Protein AF-A0A090QEB0-F1 (afdb_monomer)

Mean predicted aligned error: 4.64 Å

Nearest PDB structures (foldseek):
  3tp9-assembly1_B  TM=8.132E-01  e=2.252E-09  Alicyclobacillus acidocaldarius subsp. acidocaldarius DSM 446
  4pca-assembly3_D-4  TM=3.533E-01  e=8.197E-02  Anaplasma phagocytophilum str. HGE1
  1zyz-assembly1_A  TM=4.013E-01  e=2.136E+00  Saccharomyces cerevisiae

pLDDT: mean 93.37, std 5.54, range [71.44, 98.69]

Solvent-accessible surface area (backbone atoms only — not comparable to full-atom values): 12504 Å² total; per-residue (Å²): 118,41,74,66,97,70,41,50,90,44,70,90,50,68,88,44,52,80,62,80,58,53,38,71,69,53,42,55,73,69,40,74,88,58,52,95,71,55,72,66,58,48,53,53,59,72,63,52,82,56,64,78,80,48,58,30,57,65,56,43,54,52,36,69,73,74,55,72,77,65,63,67,76,55,52,70,76,49,45,75,36,81,53,40,88,87,82,74,52,33,42,30,29,40,47,69,70,58,40,32,70,42,31,60,78,79,48,43,78,50,43,49,84,44,93,83,40,64,30,61,60,51,47,26,51,73,46,45,92,84,51,61,30,34,40,33,43,82,49,78,87,51,47,66,64,51,48,55,49,43,44,76,65,68,40,42,90,31,46,67,33,39,26,24,71,49,97,65,87,53,41,65,55,82,80,82,60,65,67,56,44,73,78,44,52,88,83,54,88,86,79,85,84,69,57,71,68,58,46,72,76,54,71,92,121

Secondary structure (DSSP, 8-state):
-B--S--TT-TTSTT--S-S-B-HHHHHHH-GGGSS--HHHHHHHHHTTPPP--THHHHHHHHHHH-PPPHHHHHHT--EEEEE---SEEEE-S-HHHHHHSB-TT-EE---SSTTS-HHHHHHHHS-TT--EEEE-S-GGGHHHHHHHHHTTT-GGGEEEEEEEPSSS-B-PPPP-HHHHHH-GGGS-----S-HHHHHH----

Organism: Nonlabens ulvanivorans (NCBI:txid906888)

InterPro domains:
  IPR001763 Rhodanese-like domain [PF00581] (87-139)
  IPR001763 Rhodanese-like domain [PS50206] (84-110)
  IPR036866 Ribonuclease Z/Hydroxyacylglutathione hydrolase-like [G3DSA:3.60.15.10] (1-72)
  IPR036873 Rhodanese-like domain superfamily [G3DSA:3.40.250.10] (73-169)
  IPR036873 Rhodanese-like domain superfamily [SSF52821] (83-138)

Sequence (205 aa):
MVYPAHGAGSLCGKNLSDAASSTLGDERRDNWAFKTQSKEDFMSTILDGQPFIPSYFGYDVDINKSGADSLEPSISEIPFEENGSATGLIVDMRDEAAFKKGHLKGSFNIQAVSENAKFETWLGSIVTPEDIFTLVIDTEENKDDMLHRVAKIGYEKLLTKVITLSQENLEQTPSLDLADFKENPDNYIIVDIRNTSEVEEEKFF

Radius of gyration: 21.11 Å; Cα contacts (8 Å, |Δi|>4): 253; chains: 1; bounding box: 49×55×56 Å

Structure (mmCIF, N/CA/C/O backbone):
data_AF-A0A090QEB0-F1
#
_entry.id   AF-A0A090QEB0-F1
#
loop_
_atom_site.group_PDB
_atom_site.id
_atom_site.type_symbol
_atom_site.label_atom_id
_atom_site.label_alt_id
_atom_site.label_comp_id
_atom_site.label_asym_id
_atom_site.label_entity_id
_atom_site.label_seq_id
_atom_site.pdbx_PDB_ins_code
_atom_site.Cartn_x
_atom_site.Cartn_y
_atom_site.Cartn_z
_atom_site.occupancy
_atom_site.B_iso_or_equiv
_atom_site.auth_seq_id
_atom_site.auth_comp_id
_atom_site.auth_asym_id
_atom_site.auth_atom_id
_atom_site.pdbx_PDB_model_num
ATOM 1 N N . MET A 1 1 ? -28.761 5.091 11.963 1.00 95.38 1 MET A N 1
ATOM 2 C CA . MET A 1 1 ? -27.728 4.412 11.159 1.00 95.38 1 MET A CA 1
ATOM 3 C C . MET A 1 1 ? -26.367 4.897 11.607 1.00 95.38 1 MET A C 1
ATOM 5 O O . MET A 1 1 ? -26.272 6.038 12.047 1.00 95.38 1 MET A O 1
ATOM 9 N N . VAL A 1 2 ? -25.364 4.034 11.525 1.00 96.06 2 VAL A N 1
ATOM 10 C CA . VAL A 1 2 ? -23.949 4.338 11.742 1.00 96.06 2 VAL A CA 1
ATOM 11 C C . VAL A 1 2 ? -23.223 4.004 10.442 1.00 96.06 2 VAL A C 1
ATOM 13 O O . VAL A 1 2 ? -23.348 2.881 9.956 1.00 96.06 2 VAL A O 1
ATOM 16 N N . TYR A 1 3 ? -22.506 4.978 9.886 1.00 95.44 3 TYR A N 1
ATOM 17 C CA . TYR A 1 3 ? -21.687 4.826 8.682 1.00 95.44 3 TYR A CA 1
ATOM 18 C C . TYR A 1 3 ? -20.233 5.126 9.057 1.00 95.44 3 TYR A C 1
ATOM 20 O O . TYR A 1 3 ? -19.906 6.296 9.271 1.00 95.44 3 TYR A O 1
ATOM 28 N N . PRO A 1 4 ? -19.386 4.101 9.242 1.00 93.81 4 PRO A N 1
ATOM 29 C CA . PRO A 1 4 ? -17.990 4.317 9.590 1.00 93.81 4 PRO A CA 1
ATOM 30 C C . PRO A 1 4 ? -17.192 4.804 8.371 1.00 93.81 4 PRO A C 1
ATOM 32 O O . PRO A 1 4 ? -17.529 4.494 7.231 1.00 93.81 4 PRO A O 1
ATOM 35 N N . ALA A 1 5 ? -16.111 5.551 8.614 1.00 91.56 5 ALA A N 1
ATOM 36 C CA . ALA A 1 5 ? -15.188 5.975 7.555 1.00 91.56 5 ALA A CA 1
ATOM 37 C C . ALA A 1 5 ? -14.288 4.828 7.052 1.00 91.56 5 ALA A C 1
ATOM 39 O O . ALA A 1 5 ? -13.754 4.899 5.949 1.00 91.56 5 ALA A O 1
ATOM 40 N N . HIS A 1 6 ? -14.127 3.771 7.855 1.00 89.25 6 HIS A N 1
ATOM 41 C CA . HIS A 1 6 ? -13.298 2.607 7.552 1.00 89.25 6 HIS A CA 1
ATOM 42 C C . HIS A 1 6 ? -14.009 1.306 7.939 1.00 89.25 6 HIS A C 1
ATOM 44 O O . HIS A 1 6 ? -14.823 1.293 8.863 1.00 89.25 6 HIS A O 1
ATOM 50 N N . GLY A 1 7 ? -13.659 0.217 7.256 1.00 86.19 7 GLY A N 1
ATOM 51 C CA . GLY A 1 7 ? -14.111 -1.146 7.550 1.00 86.19 7 GLY A CA 1
ATOM 52 C C . GLY A 1 7 ? -12.938 -2.119 7.678 1.00 86.19 7 GLY A C 1
ATOM 53 O O . GLY A 1 7 ? -11.796 -1.703 7.903 1.00 86.19 7 GLY A O 1
ATOM 54 N N . ALA A 1 8 ? -13.228 -3.412 7.538 1.00 84.06 8 ALA A N 1
ATOM 55 C CA . ALA A 1 8 ? -12.256 -4.497 7.636 1.00 84.06 8 ALA A CA 1
ATOM 56 C C . ALA A 1 8 ? -10.960 -4.230 6.846 1.00 84.06 8 ALA A C 1
ATOM 58 O O . ALA A 1 8 ? -10.975 -3.817 5.686 1.00 84.06 8 ALA A O 1
ATOM 59 N N . GLY A 1 9 ? -9.819 -4.492 7.490 1.00 77.88 9 GLY A N 1
ATOM 60 C CA . GLY A 1 9 ? -8.491 -4.377 6.884 1.00 77.88 9 GLY A CA 1
ATOM 61 C C . GLY A 1 9 ? -7.834 -2.994 6.954 1.00 77.88 9 GLY A C 1
ATOM 62 O O . GLY A 1 9 ? -6.684 -2.889 6.521 1.00 77.88 9 GLY A O 1
ATOM 63 N N . SER A 1 10 ? -8.513 -1.977 7.499 1.00 80.94 10 SER A N 1
ATOM 64 C CA . SER A 1 10 ? -7.907 -0.679 7.829 1.00 80.94 10 SER A CA 1
ATOM 65 C C . SER A 1 10 ? -7.000 -0.774 9.059 1.00 80.94 10 SER A C 1
ATOM 67 O O . SER A 1 10 ? -7.316 -1.470 10.021 1.00 80.94 10 SER A O 1
ATOM 69 N N . LEU A 1 11 ? -5.892 -0.028 9.043 1.00 83.75 11 LEU A N 1
ATOM 70 C CA . LEU A 1 11 ? -4.963 0.081 10.172 1.00 83.75 11 LEU A CA 1
ATOM 71 C C . LEU A 1 11 ? -5.449 1.064 11.254 1.00 83.75 11 LEU A C 1
ATOM 73 O O . LEU A 1 11 ? -4.830 1.179 12.304 1.00 83.75 11 LEU A O 1
ATOM 77 N N . CYS A 1 12 ? -6.568 1.764 11.034 1.00 81.19 12 CYS A N 1
ATOM 78 C CA . CYS A 1 12 ? -7.113 2.731 11.993 1.00 81.19 12 CYS A CA 1
ATOM 79 C C . CYS A 1 12 ? -7.813 2.081 13.202 1.00 81.19 12 CYS A C 1
ATOM 81 O O . CYS A 1 12 ? -8.258 2.795 14.102 1.00 81.19 12 CYS A O 1
ATOM 83 N N . GLY A 1 13 ? -7.965 0.754 13.227 1.00 73.88 13 GLY A N 1
ATOM 84 C CA . GLY A 1 13 ? -8.559 0.059 14.362 1.00 73.88 13 GLY A CA 1
ATOM 85 C C . GLY A 1 13 ? -8.481 -1.461 14.265 1.00 73.88 13 GLY A C 1
ATOM 86 O O . GLY A 1 13 ? -8.497 -2.043 13.183 1.00 73.88 13 GLY A O 1
ATOM 87 N N . LYS A 1 14 ? -8.436 -2.105 15.430 1.00 73.75 14 LYS A N 1
ATOM 88 C CA . LYS A 1 14 ? -8.491 -3.562 15.583 1.00 73.75 14 LYS A CA 1
ATOM 89 C C . LYS A 1 14 ? -9.896 -4.099 15.281 1.00 73.75 14 LYS A C 1
ATOM 91 O O . LYS A 1 14 ? -10.887 -3.520 15.724 1.00 73.75 14 LYS A O 1
ATOM 96 N N . ASN A 1 15 ? -9.969 -5.240 14.589 1.00 71.44 15 ASN A N 1
ATOM 97 C CA . ASN A 1 15 ? -11.191 -6.033 14.370 1.00 71.44 15 ASN A CA 1
ATOM 98 C C . ASN A 1 15 ? -12.384 -5.243 13.800 1.00 71.44 15 ASN A C 1
ATOM 100 O O . ASN A 1 15 ? -13.522 -5.401 14.245 1.00 71.44 15 ASN A O 1
ATOM 104 N N . LEU A 1 16 ? -12.129 -4.377 12.816 1.00 79.88 16 LEU A N 1
ATOM 105 C CA . LEU A 1 16 ? -13.194 -3.667 12.110 1.00 79.88 16 LEU A CA 1
ATOM 106 C C . LEU A 1 16 ? -14.064 -4.648 11.314 1.00 79.88 16 LEU A C 1
ATOM 108 O O . LEU A 1 16 ? -13.550 -5.528 10.624 1.00 79.88 16 LEU A O 1
ATOM 112 N N . SER A 1 17 ? -15.380 -4.460 11.405 1.00 83.31 17 SER A N 1
ATOM 113 C CA . SER A 1 17 ? -16.368 -5.255 10.672 1.00 83.31 17 SER A CA 1
ATOM 114 C C . SER A 1 17 ? -16.234 -5.068 9.156 1.00 83.31 17 SER A C 1
ATOM 116 O O . SER A 1 17 ? -15.851 -3.998 8.675 1.00 83.31 17 SER A O 1
ATOM 118 N N . ASP A 1 18 ? -16.581 -6.106 8.399 1.00 87.31 18 ASP A N 1
ATOM 119 C CA . ASP A 1 18 ? -16.741 -6.068 6.943 1.00 87.31 18 ASP A CA 1
ATOM 120 C C . ASP A 1 18 ? -18.074 -5.421 6.516 1.00 87.31 18 ASP A C 1
ATOM 122 O O . ASP A 1 18 ? -18.239 -5.021 5.362 1.00 87.31 18 ASP A O 1
ATOM 126 N N . ALA A 1 19 ? -19.019 -5.261 7.448 1.00 89.50 19 ALA A N 1
ATOM 127 C CA . ALA A 1 19 ? -20.290 -4.601 7.196 1.00 89.50 19 ALA A CA 1
ATOM 128 C C . ALA A 1 19 ? -20.111 -3.097 6.917 1.00 89.50 19 ALA A C 1
ATOM 130 O O . ALA A 1 19 ? -19.570 -2.346 7.728 1.00 89.50 19 ALA A O 1
ATOM 131 N N . ALA A 1 20 ? -20.672 -2.626 5.799 1.00 91.00 20 ALA A N 1
ATOM 132 C CA . ALA A 1 20 ? -20.581 -1.224 5.375 1.00 91.00 20 ALA A CA 1
ATOM 133 C C . ALA A 1 20 ? -21.363 -0.230 6.264 1.00 91.00 20 ALA A C 1
AT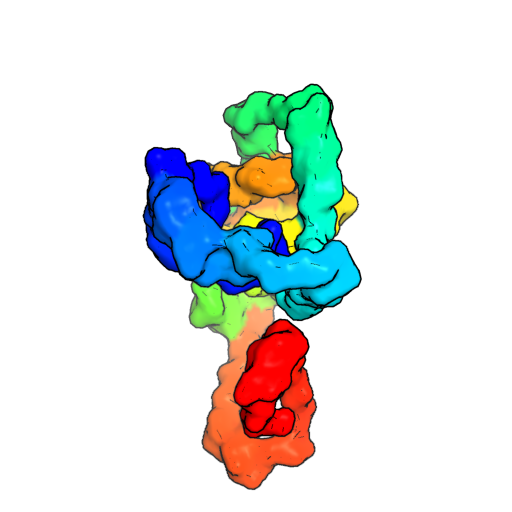OM 135 O O . ALA A 1 20 ? -21.190 0.984 6.152 1.00 91.00 20 ALA A O 1
ATOM 136 N N . SER A 1 21 ? -22.273 -0.711 7.116 1.00 95.38 21 SER A N 1
ATOM 137 C CA . SER A 1 21 ? -23.045 0.130 8.038 1.00 95.38 21 SER A CA 1
ATOM 138 C C . SER A 1 21 ? -23.622 -0.681 9.197 1.00 95.38 21 SER A C 1
ATOM 140 O O . SER A 1 21 ? -23.711 -1.904 9.122 1.00 95.38 21 SER A O 1
ATOM 142 N N . SER A 1 22 ? -24.053 0.017 10.248 1.00 96.25 22 SER A N 1
ATOM 143 C CA . SER A 1 22 ? -24.695 -0.568 11.432 1.00 96.25 22 SER A CA 1
ATOM 144 C C . SER A 1 22 ? -25.811 0.344 11.974 1.00 96.25 22 SER A C 1
ATOM 146 O O . SER A 1 22 ? -26.172 1.370 11.377 1.00 96.25 22 SER A O 1
ATOM 148 N N . THR A 1 23 ? -26.378 0.006 13.131 1.00 97.38 23 THR A N 1
ATOM 149 C CA . THR A 1 23 ? -27.305 0.858 13.884 1.00 97.38 23 THR A CA 1
ATOM 150 C C . THR A 1 23 ? -26.797 1.103 15.302 1.00 97.38 23 THR A C 1
ATOM 152 O O . THR A 1 23 ? -26.102 0.280 15.882 1.00 97.38 23 THR A O 1
ATOM 155 N N . LEU A 1 24 ? -27.199 2.221 15.919 1.00 96.88 24 LEU A N 1
ATOM 156 C CA . LEU A 1 24 ? -26.859 2.481 17.326 1.00 96.88 24 LEU A CA 1
ATOM 157 C C . LEU A 1 24 ? -27.396 1.398 18.276 1.00 96.88 24 LEU A C 1
ATOM 159 O O . LEU A 1 24 ? -26.831 1.203 19.349 1.00 96.88 24 LEU A O 1
ATOM 163 N N . GLY A 1 25 ? -28.501 0.736 17.917 1.00 97.75 25 GLY A N 1
ATOM 164 C CA . GLY A 1 25 ? -29.064 -0.354 18.711 1.00 97.75 25 GLY A CA 1
ATOM 165 C C . GLY A 1 25 ? -28.179 -1.596 18.678 1.00 97.75 25 GLY A C 1
ATOM 166 O O . GLY A 1 25 ? -27.923 -2.179 19.728 1.00 97.75 25 GLY A O 1
ATOM 167 N N . ASP A 1 26 ? -27.681 -1.952 17.494 1.00 96.44 26 ASP A N 1
ATOM 168 C CA . ASP A 1 26 ? -26.795 -3.102 17.305 1.00 96.44 26 ASP A CA 1
ATOM 169 C C . ASP A 1 26 ? -25.421 -2.849 17.925 1.00 96.44 26 ASP A C 1
ATOM 171 O O . ASP A 1 26 ? -24.961 -3.664 18.718 1.00 96.44 26 ASP A O 1
ATOM 175 N N . GLU A 1 27 ? -24.829 -1.667 17.712 1.00 96.12 27 GLU A N 1
ATOM 176 C CA . GLU A 1 27 ? -23.557 -1.300 18.349 1.00 96.12 27 GLU A CA 1
ATOM 177 C C . GLU A 1 27 ? -23.646 -1.371 19.880 1.00 96.12 27 GLU A C 1
ATOM 179 O O . GLU A 1 27 ? -22.808 -1.985 20.531 1.00 96.12 27 GLU A O 1
ATOM 184 N N . ARG A 1 28 ? -24.704 -0.828 20.493 1.00 95.69 28 ARG A N 1
ATOM 185 C CA . ARG A 1 28 ? -24.880 -0.929 21.954 1.00 95.69 28 ARG A CA 1
ATOM 186 C C . ARG A 1 28 ? -25.057 -2.366 22.438 1.00 95.69 28 ARG A C 1
ATOM 188 O O . ARG A 1 28 ? -24.684 -2.678 23.569 1.00 95.69 28 ARG A O 1
ATOM 195 N N . ARG A 1 29 ? -25.685 -3.218 21.625 1.00 95.31 29 ARG A N 1
ATOM 196 C CA . ARG A 1 29 ? -25.970 -4.605 21.989 1.00 95.31 29 ARG A CA 1
ATOM 197 C C . ARG A 1 29 ? -24.755 -5.499 21.808 1.00 95.31 29 ARG A C 1
ATOM 199 O O . ARG A 1 29 ? -24.572 -6.359 22.660 1.00 95.31 29 ARG A O 1
ATOM 206 N N . ASP A 1 30 ? -23.930 -5.288 20.788 1.00 93.31 30 ASP A N 1
ATOM 207 C CA . ASP A 1 30 ? -22.940 -6.275 20.344 1.00 93.31 30 ASP A CA 1
ATOM 208 C C . ASP A 1 30 ? -21.486 -5.775 20.454 1.00 93.31 30 ASP A C 1
ATOM 210 O O . ASP A 1 30 ? -20.611 -6.554 20.829 1.00 93.31 30 ASP A O 1
ATOM 214 N N . ASN A 1 31 ? -21.211 -4.482 20.246 1.00 93.00 31 ASN A N 1
ATOM 215 C CA . ASN A 1 31 ? -19.846 -3.944 20.255 1.00 93.00 31 ASN A CA 1
ATOM 216 C C . ASN A 1 31 ? -19.256 -3.903 21.681 1.00 93.00 31 ASN A C 1
ATOM 218 O O . ASN A 1 31 ? -19.868 -3.400 22.631 1.00 93.00 31 ASN A O 1
ATOM 222 N N . TRP A 1 32 ? -18.043 -4.451 21.825 1.00 92.38 32 TRP A N 1
ATOM 223 C CA . TRP A 1 32 ? -17.333 -4.600 23.099 1.00 92.38 32 TRP A CA 1
ATOM 224 C C . TRP A 1 32 ? -17.142 -3.262 23.830 1.00 92.38 32 TRP A C 1
ATOM 226 O O . TRP A 1 32 ? -17.218 -3.215 25.058 1.00 92.38 32 TRP A O 1
ATOM 236 N N . ALA A 1 33 ? -16.972 -2.166 23.086 1.00 93.44 33 ALA A N 1
ATOM 237 C CA . ALA A 1 33 ? -16.724 -0.839 23.638 1.00 93.44 33 ALA A CA 1
ATOM 238 C C . 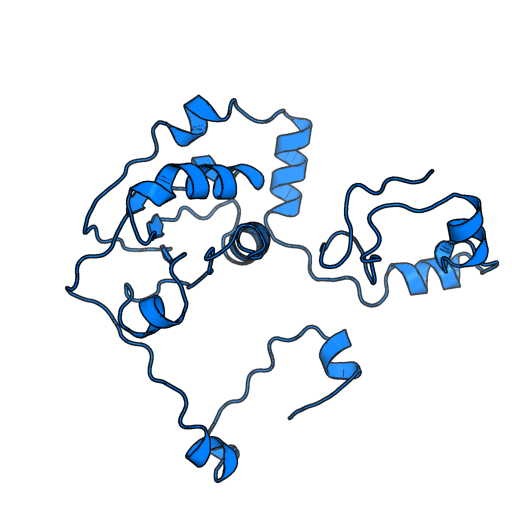ALA A 1 33 ? -17.931 -0.276 24.411 1.00 93.44 33 ALA A C 1
ATOM 240 O O . ALA A 1 33 ? -17.763 0.586 25.271 1.00 93.44 33 ALA A O 1
ATOM 241 N N . PHE A 1 34 ? -19.149 -0.766 24.142 1.00 94.44 34 PHE A N 1
ATOM 242 C CA . PHE A 1 34 ? -20.374 -0.330 24.827 1.00 94.44 34 PHE A CA 1
ATOM 243 C C . PHE A 1 34 ? -20.760 -1.206 26.027 1.00 94.44 34 PHE A C 1
ATOM 245 O O . PHE A 1 34 ? -21.753 -0.922 26.702 1.00 94.44 34 PHE A O 1
ATOM 252 N N . LYS A 1 35 ? -20.002 -2.269 26.318 1.00 94.44 35 LYS A N 1
ATOM 253 C CA . LYS A 1 35 ? -20.257 -3.142 27.471 1.00 94.44 35 LYS A CA 1
ATOM 254 C C . LYS A 1 35 ? -19.882 -2.441 28.773 1.00 94.44 35 LYS A C 1
ATOM 256 O O . LYS A 1 35 ? -18.935 -1.659 28.815 1.00 94.44 35 LYS A O 1
ATOM 261 N N . THR A 1 36 ? -20.607 -2.743 29.850 1.00 96.00 36 THR A N 1
ATOM 262 C CA . THR A 1 36 ? -20.250 -2.273 31.193 1.00 96.00 36 THR A CA 1
ATOM 263 C C . THR A 1 36 ? -18.900 -2.859 31.597 1.00 96.00 36 THR A C 1
ATOM 265 O O . THR A 1 36 ? -18.770 -4.072 31.726 1.00 96.00 36 THR A O 1
ATOM 268 N N . GLN A 1 37 ? -17.912 -1.991 31.793 1.00 96.88 37 GLN A N 1
ATOM 269 C CA . GLN A 1 37 ? -16.532 -2.336 32.131 1.00 96.88 37 GLN A CA 1
ATOM 270 C C . GLN A 1 37 ? -15.884 -1.173 32.894 1.00 96.88 37 GLN A C 1
ATOM 272 O O . GLN A 1 37 ? -16.411 -0.054 32.877 1.00 96.88 37 GLN A O 1
ATOM 277 N N . SER A 1 38 ? -14.773 -1.425 33.588 1.00 98.06 38 SER A N 1
ATOM 278 C CA . SER A 1 38 ? -14.004 -0.353 34.228 1.00 98.06 38 SER A CA 1
ATOM 279 C C . SER A 1 38 ? -13.255 0.483 33.182 1.00 98.06 38 SER A C 1
ATOM 281 O O . SER A 1 38 ? -13.088 0.074 32.030 1.00 98.06 38 SER A O 1
ATOM 283 N N . LYS A 1 39 ? -12.782 1.670 33.576 1.00 97.50 39 LYS A N 1
ATOM 284 C CA . LYS A 1 39 ? -11.924 2.485 32.705 1.00 97.50 39 LYS A CA 1
ATOM 285 C C . LYS A 1 39 ? -10.622 1.743 32.399 1.00 97.50 39 LYS A C 1
ATOM 287 O O . LYS A 1 39 ? -10.114 1.825 31.287 1.00 97.50 39 LYS A O 1
ATOM 292 N N . GLU A 1 40 ? -10.092 1.046 33.392 1.00 97.81 40 GLU A N 1
ATOM 293 C CA . GLU A 1 40 ? -8.847 0.297 33.320 1.00 97.81 40 GLU A CA 1
ATOM 294 C C . GLU A 1 40 ? -8.963 -0.861 32.319 1.00 97.81 40 GLU A C 1
ATOM 296 O O . GLU A 1 40 ? -8.118 -0.974 31.432 1.00 97.81 40 GLU A O 1
ATOM 301 N N . ASP A 1 41 ? -10.049 -1.640 32.379 1.00 96.25 41 ASP A N 1
ATOM 302 C CA . ASP A 1 41 ? -10.304 -2.738 31.433 1.00 96.25 41 ASP A CA 1
ATOM 303 C C . ASP A 1 41 ? -10.490 -2.216 30.004 1.00 96.25 41 ASP A C 1
ATOM 305 O O . ASP A 1 41 ? -9.944 -2.781 29.053 1.00 96.25 41 ASP A O 1
ATOM 309 N N . PHE A 1 42 ? -11.208 -1.098 29.847 1.00 95.56 42 PHE A N 1
ATOM 310 C CA . PHE A 1 42 ? -11.388 -0.453 28.548 1.00 95.56 42 PHE A CA 1
ATOM 311 C C . PHE A 1 42 ? -10.050 -0.007 27.951 1.00 95.56 42 PHE A C 1
ATOM 313 O O . PHE A 1 42 ? -9.770 -0.277 26.786 1.00 95.56 42 PHE A O 1
ATOM 320 N N . MET A 1 43 ? -9.208 0.657 28.751 1.00 95.75 43 MET A N 1
ATOM 321 C CA . MET A 1 43 ? -7.885 1.118 28.322 1.00 95.75 43 MET A CA 1
ATOM 322 C C . MET A 1 43 ? -6.966 -0.052 27.965 1.00 95.75 43 MET A C 1
ATOM 324 O O . MET A 1 43 ? -6.260 0.016 26.964 1.00 95.75 43 MET A O 1
ATOM 328 N N . SER A 1 44 ? -6.992 -1.129 28.753 1.00 93.81 44 SER A N 1
ATOM 329 C CA . SER A 1 44 ? -6.236 -2.342 28.439 1.00 93.81 44 SER A CA 1
ATOM 330 C C . SER A 1 44 ? -6.691 -2.935 27.107 1.00 93.81 44 SER A C 1
ATOM 332 O O . SER A 1 44 ? -5.863 -3.254 26.265 1.00 93.81 44 SER A O 1
ATOM 334 N N . THR A 1 45 ? -8.004 -3.035 26.893 1.00 91.25 45 THR A N 1
ATOM 335 C CA . THR A 1 45 ? -8.579 -3.644 25.686 1.00 91.25 45 THR A CA 1
ATOM 336 C C . THR A 1 45 ? -8.336 -2.795 24.438 1.00 91.25 45 THR A C 1
ATOM 338 O O . THR A 1 45 ? -8.002 -3.335 23.388 1.00 91.25 45 THR A O 1
ATOM 341 N N . ILE A 1 46 ? -8.475 -1.466 24.531 1.00 90.81 46 ILE A N 1
ATOM 342 C CA . ILE A 1 46 ? -8.302 -0.578 23.373 1.00 90.81 46 ILE A CA 1
ATOM 343 C C . ILE A 1 46 ? -6.839 -0.441 22.948 1.00 90.81 46 ILE A C 1
ATOM 345 O O . ILE A 1 46 ? -6.582 -0.160 21.786 1.00 90.81 46 ILE A O 1
ATOM 349 N N . LEU A 1 47 ? -5.877 -0.613 23.855 1.00 90.44 47 LEU A N 1
ATOM 350 C CA . LEU A 1 47 ? -4.450 -0.515 23.528 1.00 90.44 47 LEU A CA 1
ATOM 351 C C . LEU A 1 47 ? -3.842 -1.858 23.104 1.00 90.44 47 LEU A C 1
ATOM 353 O O . LEU A 1 47 ? -2.777 -1.878 22.491 1.00 90.44 47 LEU A O 1
ATOM 357 N N . ASP A 1 48 ? -4.509 -2.966 23.416 1.00 87.38 48 ASP A N 1
ATOM 358 C CA . ASP A 1 48 ? -4.032 -4.309 23.117 1.00 87.38 48 ASP A CA 1
ATOM 359 C C . ASP A 1 48 ? -4.139 -4.667 21.624 1.00 87.38 48 ASP A C 1
ATOM 361 O O . ASP A 1 48 ? -5.202 -4.545 21.008 1.00 87.38 48 ASP A O 1
ATOM 365 N N . GLY A 1 49 ? -3.053 -5.196 21.054 1.00 80.12 49 GLY A N 1
ATOM 366 C CA . GLY A 1 49 ? -3.020 -5.731 19.688 1.00 80.12 49 GLY A CA 1
ATOM 367 C C . GLY A 1 49 ? -3.374 -4.715 18.598 1.00 80.12 49 GLY A C 1
ATOM 368 O O . GLY A 1 49 ? -3.978 -5.089 17.593 1.00 80.12 49 GLY A O 1
ATOM 369 N N . GLN A 1 50 ? -3.066 -3.432 18.809 1.00 83.62 50 GLN A N 1
ATOM 370 C CA . GLN A 1 50 ? -3.197 -2.426 17.756 1.00 83.62 50 GLN A CA 1
ATOM 371 C C . GLN A 1 50 ? -2.173 -2.689 16.642 1.00 83.62 50 GLN A C 1
ATOM 373 O O . GLN A 1 50 ? -1.04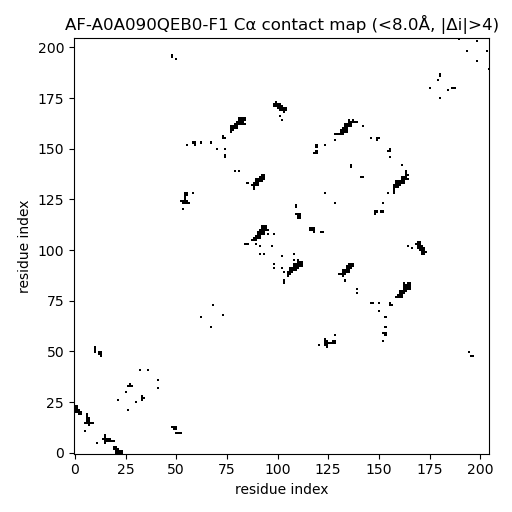6 -3.103 16.937 1.00 83.62 50 GLN A O 1
ATOM 378 N N . PRO A 1 51 ? -2.542 -2.465 15.371 1.00 81.81 51 PRO A N 1
ATOM 379 C CA . PRO A 1 51 ? -1.617 -2.640 14.263 1.00 81.81 51 PRO A CA 1
ATOM 380 C C . PRO A 1 51 ? -0.460 -1.637 14.346 1.00 81.81 51 PRO A C 1
ATOM 382 O O . PRO A 1 51 ? -0.529 -0.622 15.046 1.00 81.81 51 PRO A O 1
ATOM 385 N N . PHE A 1 52 ? 0.608 -1.911 13.596 1.00 86.19 52 PHE A N 1
ATOM 386 C CA . PHE A 1 52 ? 1.683 -0.940 13.424 1.00 86.19 52 PHE A CA 1
ATOM 387 C C . PHE A 1 52 ? 1.152 0.351 12.778 1.00 86.19 52 PHE A C 1
ATOM 389 O O . PHE A 1 52 ? 0.157 0.340 12.051 1.00 86.19 52 PHE A O 1
ATOM 396 N N . ILE A 1 53 ? 1.837 1.464 13.035 1.00 88.94 53 ILE A N 1
ATOM 397 C CA . ILE A 1 53 ? 1.495 2.773 12.473 1.00 88.94 53 ILE A CA 1
ATOM 398 C C . ILE A 1 53 ? 2.413 3.024 11.269 1.00 88.94 53 ILE A C 1
ATOM 400 O O . ILE A 1 53 ? 3.626 3.121 11.470 1.00 88.94 53 ILE A O 1
ATOM 404 N N . PRO A 1 54 ? 1.881 3.125 10.038 1.00 92.75 54 PRO A N 1
ATOM 405 C CA . PRO A 1 54 ? 2.678 3.472 8.867 1.00 92.75 54 PRO A CA 1
ATOM 406 C C . PRO A 1 54 ? 3.336 4.848 8.993 1.00 92.75 54 PRO A C 1
ATOM 408 O O . PRO A 1 54 ? 2.743 5.780 9.543 1.00 92.75 54 PRO A O 1
ATOM 411 N N . SER A 1 55 ? 4.525 5.002 8.411 1.00 93.12 55 SER A N 1
ATOM 412 C CA . SER A 1 55 ? 5.308 6.245 8.465 1.00 93.12 55 SER A CA 1
ATOM 413 C C . SER A 1 55 ? 4.555 7.454 7.897 1.00 93.12 55 SER A C 1
ATOM 415 O O . SER A 1 55 ? 4.681 8.561 8.418 1.00 93.12 55 SER A O 1
ATOM 417 N N . TYR A 1 56 ? 3.715 7.243 6.880 1.00 95.19 56 TYR A N 1
ATOM 418 C CA . TYR A 1 56 ? 2.952 8.316 6.238 1.00 95.19 56 TYR A CA 1
ATOM 419 C C . TYR A 1 56 ? 1.808 8.897 7.092 1.00 95.19 56 TYR A C 1
ATOM 421 O O . TYR A 1 56 ? 1.339 9.992 6.805 1.00 95.19 56 TYR A O 1
ATOM 429 N N . PHE A 1 57 ? 1.364 8.235 8.172 1.00 95.44 57 PHE A N 1
ATOM 430 C CA . PHE A 1 57 ? 0.208 8.713 8.953 1.00 95.44 57 PHE A CA 1
ATOM 431 C C . PHE A 1 57 ? 0.432 10.110 9.549 1.00 95.44 57 PHE A C 1
ATOM 433 O O . PHE A 1 57 ? -0.465 10.951 9.522 1.00 95.44 57 PHE A O 1
ATOM 440 N N . GLY A 1 58 ? 1.621 10.366 10.105 1.00 95.31 58 GLY A N 1
ATOM 441 C CA . GLY A 1 58 ? 1.955 11.685 10.654 1.00 95.31 58 GLY A CA 1
ATOM 442 C C . GLY A 1 58 ? 2.005 12.761 9.569 1.00 95.31 58 GLY A C 1
ATOM 443 O O . GLY A 1 58 ? 1.487 13.859 9.760 1.00 95.31 58 GLY A O 1
ATOM 444 N N . TYR A 1 59 ? 2.554 12.401 8.411 1.00 95.75 59 TYR A N 1
ATOM 445 C CA . TYR A 1 59 ? 2.639 13.260 7.236 1.00 95.75 59 TYR A CA 1
ATOM 446 C C . TYR A 1 59 ? 1.253 13.652 6.704 1.00 95.75 59 TYR A C 1
ATOM 448 O O . TYR A 1 59 ? 0.968 14.839 6.542 1.00 95.75 59 TYR A O 1
ATOM 456 N N . ASP A 1 60 ? 0.347 12.684 6.560 1.00 95.62 60 ASP A N 1
ATOM 457 C CA . ASP A 1 60 ? -1.042 12.926 6.165 1.00 95.62 60 ASP A CA 1
ATOM 458 C C . ASP A 1 60 ? -1.773 13.822 7.160 1.00 95.62 60 ASP A C 1
ATOM 460 O O . ASP A 1 60 ? -2.554 14.688 6.769 1.00 95.62 60 ASP A O 1
ATOM 464 N N . VAL A 1 61 ? -1.551 13.636 8.465 1.00 96.38 61 VAL A N 1
ATOM 465 C CA . VAL A 1 61 ? -2.148 14.507 9.487 1.00 96.38 61 VAL A CA 1
ATOM 466 C C . VAL A 1 61 ? -1.715 15.957 9.285 1.00 96.38 61 VAL A C 1
ATOM 468 O O . VAL A 1 61 ? -2.542 16.862 9.426 1.00 96.38 61 VAL A O 1
ATOM 471 N N . ASP A 1 62 ? -0.449 16.192 8.954 1.00 96.31 62 ASP A N 1
ATOM 472 C CA . ASP A 1 62 ? 0.066 17.537 8.726 1.00 96.31 62 ASP A CA 1
ATOM 473 C C . ASP A 1 62 ? -0.473 18.144 7.423 1.00 96.31 62 ASP A C 1
ATOM 475 O O . ASP A 1 62 ? -0.920 19.294 7.447 1.00 96.31 62 ASP A O 1
ATOM 479 N N . ILE A 1 63 ? -0.555 17.368 6.335 1.00 95.88 63 ILE A N 1
ATOM 480 C CA . ILE A 1 63 ? -1.207 17.787 5.080 1.00 95.88 63 ILE A CA 1
ATOM 481 C C . ILE A 1 63 ? -2.683 18.116 5.304 1.00 95.88 63 ILE A C 1
ATOM 483 O O . ILE A 1 63 ? -3.164 19.166 4.886 1.00 95.88 63 ILE A O 1
ATOM 487 N N . ASN A 1 64 ? -3.426 17.253 5.995 1.00 96.69 64 ASN A N 1
ATOM 488 C CA . ASN A 1 64 ? -4.855 17.456 6.232 1.00 96.69 64 ASN A CA 1
ATOM 489 C C . ASN A 1 64 ? -5.135 18.714 7.070 1.00 96.69 64 ASN A C 1
ATOM 491 O O . ASN A 1 64 ? -6.191 19.332 6.928 1.00 96.69 64 ASN A O 1
ATOM 495 N N . LYS A 1 65 ? -4.198 19.111 7.941 1.00 97.50 65 LYS A N 1
ATOM 496 C CA . LYS A 1 65 ? -4.296 20.351 8.726 1.00 97.50 65 LYS A CA 1
ATOM 497 C C . LYS A 1 65 ? -3.981 21.599 7.908 1.00 97.50 65 LYS A C 1
ATOM 499 O O . LYS A 1 65 ? -4.633 22.621 8.117 1.00 97.50 65 LYS A O 1
ATOM 504 N N . SER A 1 66 ? -2.958 21.552 7.058 1.00 96.81 66 SER A N 1
ATOM 505 C CA . SER A 1 66 ? -2.519 22.701 6.254 1.00 96.81 66 SER A CA 1
ATOM 506 C C . SER A 1 66 ? -3.343 22.886 4.977 1.00 96.81 66 SER A C 1
ATOM 508 O O . SER A 1 66 ? -3.457 24.009 4.485 1.00 96.81 66 SER A O 1
ATOM 510 N N . GLY A 1 67 ? -3.968 21.809 4.502 1.00 96.12 67 GLY A N 1
ATOM 511 C CA . GLY A 1 67 ? -4.631 21.708 3.211 1.00 96.12 67 GLY A CA 1
ATOM 512 C C . GLY A 1 67 ? -3.702 21.082 2.170 1.00 96.12 67 GLY A C 1
ATOM 513 O O . GLY A 1 67 ? -2.566 21.519 1.999 1.00 96.12 67 GLY A O 1
ATOM 514 N N . ALA A 1 68 ? -4.204 20.069 1.461 1.00 95.56 68 ALA A N 1
ATOM 515 C CA . ALA A 1 68 ? -3.500 19.470 0.333 1.00 95.56 68 ALA A CA 1
ATOM 516 C C . ALA A 1 68 ? -3.464 20.422 -0.873 1.00 95.56 68 ALA A C 1
ATOM 518 O O . ALA A 1 68 ? -4.396 21.204 -1.098 1.00 95.56 68 ALA A O 1
ATOM 519 N N . ASP A 1 69 ? -2.399 20.318 -1.667 1.00 94.44 69 ASP A N 1
ATOM 520 C CA . ASP A 1 69 ? -2.325 20.983 -2.964 1.00 94.44 69 ASP A CA 1
ATOM 521 C C . ASP A 1 69 ? -3.364 20.398 -3.935 1.00 94.44 69 ASP A C 1
ATOM 523 O O . ASP A 1 69 ? -3.917 19.315 -3.735 1.00 94.44 69 ASP A O 1
ATOM 527 N N . SER A 1 70 ? -3.657 21.130 -5.011 1.00 96.44 70 SER A N 1
ATOM 528 C CA . SER A 1 70 ? -4.558 20.624 -6.050 1.00 96.44 70 SER A CA 1
ATOM 529 C C . SER A 1 70 ? -3.932 19.427 -6.765 1.00 96.44 70 SER A C 1
ATOM 531 O O . SER A 1 70 ? -2.788 19.511 -7.200 1.00 96.44 70 SER A O 1
ATOM 533 N N . LEU A 1 71 ? -4.708 18.352 -6.932 1.00 96.25 71 LEU A N 1
ATOM 534 C CA . LEU A 1 71 ? -4.239 17.083 -7.493 1.00 96.25 71 LEU A CA 1
ATOM 535 C C . LEU A 1 71 ? -3.613 17.232 -8.884 1.00 96.25 71 LEU A C 1
ATOM 537 O O . LEU A 1 71 ? -2.464 16.853 -9.072 1.00 96.25 71 LEU A O 1
ATOM 541 N N . GLU A 1 72 ? -4.354 17.806 -9.837 1.00 96.69 72 GLU A N 1
ATOM 542 C CA . GLU A 1 72 ? -3.932 17.872 -11.244 1.00 96.69 72 GLU A CA 1
ATOM 543 C C . GLU A 1 72 ? -2.536 18.509 -11.417 1.00 96.69 72 GLU A C 1
ATOM 545 O O . GLU A 1 72 ? -1.656 17.843 -11.962 1.00 96.69 72 GLU A O 1
ATOM 550 N N . PRO A 1 73 ? -2.250 19.720 -10.884 1.00 96.00 73 PRO A N 1
ATOM 551 C CA . PRO A 1 73 ? -0.898 20.281 -10.930 1.00 96.00 73 PRO A CA 1
ATOM 552 C C . PRO A 1 73 ? 0.178 19.448 -10.224 1.00 96.00 73 PRO A C 1
ATOM 554 O O . PRO A 1 73 ? 1.343 19.524 -10.605 1.00 96.00 73 PRO A O 1
ATOM 557 N N . SER A 1 74 ? -0.178 18.699 -9.175 1.00 95.25 74 SER A N 1
ATOM 558 C CA . SER A 1 74 ? 0.784 17.893 -8.414 1.00 95.25 74 SER A CA 1
ATOM 559 C C . SER A 1 74 ? 1.264 16.669 -9.188 1.00 95.25 74 SER A C 1
ATOM 561 O O . SER A 1 74 ? 2.392 16.230 -8.975 1.00 95.25 74 SER A O 1
ATOM 563 N N . ILE A 1 75 ? 0.435 16.125 -10.085 1.00 96.69 75 ILE A N 1
ATOM 564 C CA . ILE A 1 75 ? 0.754 14.901 -10.829 1.00 96.69 75 ILE A CA 1
ATOM 565 C C . ILE A 1 75 ? 1.101 15.147 -12.303 1.00 96.69 75 ILE A C 1
ATOM 567 O O . ILE A 1 75 ? 1.820 14.339 -12.892 1.00 96.69 75 ILE A O 1
ATOM 571 N N . SER A 1 76 ? 0.657 16.261 -12.903 1.00 94.56 76 SER A N 1
ATOM 572 C CA . SER A 1 76 ? 0.832 16.531 -14.342 1.00 94.56 76 SER A CA 1
ATOM 573 C C . SER A 1 76 ? 2.293 16.643 -14.776 1.00 94.56 76 SER A C 1
ATOM 575 O O . SER A 1 76 ? 2.644 16.252 -15.888 1.00 94.56 76 SER A O 1
ATOM 577 N N . GLU A 1 77 ? 3.150 17.158 -13.894 1.00 91.69 77 GLU A N 1
ATOM 578 C CA . GLU A 1 77 ? 4.569 17.392 -14.177 1.00 91.69 77 GLU A CA 1
ATOM 579 C C . GLU A 1 77 ? 5.448 16.162 -13.916 1.00 91.69 77 GLU A C 1
ATOM 581 O O . GLU A 1 77 ? 6.653 16.210 -14.167 1.00 91.69 77 GLU A O 1
ATOM 586 N N . ILE A 1 78 ? 4.877 15.056 -13.421 1.00 97.69 78 ILE A N 1
ATOM 587 C CA . ILE A 1 78 ? 5.648 13.850 -13.117 1.00 97.69 78 ILE A CA 1
ATOM 588 C C . ILE A 1 78 ? 6.109 13.203 -14.437 1.00 97.69 78 ILE A C 1
ATOM 590 O O . ILE A 1 78 ? 5.273 12.750 -15.240 1.00 97.69 78 ILE A O 1
ATOM 594 N N . PRO A 1 79 ? 7.435 13.125 -14.683 1.00 97.69 79 PRO A N 1
ATOM 595 C CA . PRO A 1 79 ? 7.970 12.593 -15.927 1.00 97.69 79 PRO A CA 1
ATOM 596 C C . PRO A 1 79 ? 7.606 11.124 -16.122 1.00 97.69 79 PRO A C 1
ATOM 598 O O . PRO A 1 79 ? 7.585 10.343 -15.168 1.00 97.69 79 PRO A O 1
ATOM 601 N N . PHE A 1 80 ? 7.383 10.749 -17.379 1.00 98.25 80 PHE A N 1
ATOM 602 C CA . PHE A 1 80 ? 7.252 9.360 -17.801 1.00 98.25 80 PHE A CA 1
ATOM 603 C C . PHE A 1 80 ? 8.389 8.987 -18.755 1.00 98.25 80 PHE A C 1
ATOM 605 O O . PHE A 1 80 ? 8.724 9.764 -19.649 1.00 98.25 80 PHE A O 1
ATOM 612 N N . GLU A 1 81 ? 8.977 7.810 -18.558 1.00 98.06 81 GLU A N 1
ATOM 613 C CA . GLU A 1 81 ? 10.037 7.268 -19.409 1.00 98.06 81 GLU A CA 1
ATOM 614 C C . GLU A 1 81 ? 9.707 5.823 -19.797 1.00 98.06 81 GLU A C 1
ATOM 616 O O . GLU A 1 81 ? 9.725 4.910 -18.967 1.00 98.06 81 GLU A O 1
ATOM 621 N N . GLU A 1 82 ? 9.416 5.608 -21.077 1.00 97.44 82 GLU A N 1
ATOM 622 C CA . GLU A 1 82 ? 9.228 4.265 -21.613 1.00 97.44 82 GLU A CA 1
ATOM 623 C C . GLU A 1 82 ? 10.576 3.534 -21.705 1.00 97.44 82 GLU A C 1
ATOM 625 O O . GLU A 1 82 ? 11.568 4.109 -22.159 1.00 97.44 82 GLU A O 1
ATOM 630 N N . ASN A 1 83 ? 10.614 2.256 -21.317 1.00 96.38 83 ASN A N 1
ATOM 631 C CA . ASN A 1 83 ? 11.830 1.431 -21.314 1.00 96.38 83 ASN A CA 1
ATOM 632 C C . ASN A 1 83 ? 12.984 2.043 -20.496 1.00 96.38 83 ASN A C 1
ATOM 634 O O . ASN A 1 83 ? 14.162 1.840 -20.806 1.00 96.38 83 ASN A O 1
ATOM 638 N N . GLY A 1 84 ? 12.638 2.797 -19.456 1.00 95.00 84 GLY A N 1
ATOM 639 C CA . GLY A 1 84 ? 13.577 3.524 -18.627 1.00 95.00 84 GLY A CA 1
ATOM 640 C C . GLY A 1 84 ? 14.370 2.648 -17.662 1.00 95.00 84 GLY A C 1
ATOM 641 O O . GLY A 1 84 ? 14.149 1.446 -17.488 1.00 95.00 84 GLY A O 1
ATOM 6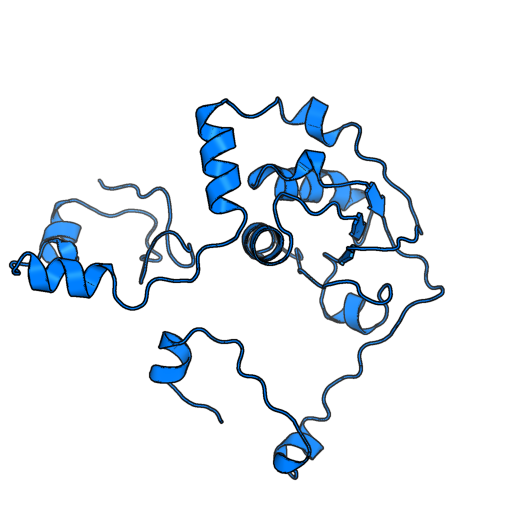42 N N . SER A 1 85 ? 15.311 3.302 -16.987 1.00 94.06 85 SER A N 1
ATOM 643 C CA . SER A 1 85 ? 16.069 2.736 -15.873 1.00 94.06 85 SER A CA 1
ATOM 644 C C . SER A 1 85 ? 16.184 3.751 -14.738 1.00 94.06 85 SER A C 1
ATOM 646 O O . SER A 1 85 ? 16.007 4.963 -14.923 1.00 94.06 85 SER A O 1
ATOM 648 N N . ALA A 1 86 ? 16.454 3.258 -13.536 1.00 95.00 86 ALA A N 1
ATOM 649 C CA . ALA A 1 86 ? 16.550 4.067 -12.334 1.00 95.00 86 ALA A CA 1
ATOM 650 C C . ALA A 1 86 ? 17.578 3.492 -11.359 1.00 95.00 86 ALA A C 1
ATOM 652 O O . ALA A 1 86 ? 17.938 2.317 -11.407 1.00 95.00 86 ALA A O 1
ATOM 653 N N . THR A 1 87 ? 18.035 4.352 -10.457 1.00 93.69 87 THR A N 1
ATOM 654 C CA . THR A 1 87 ? 18.915 4.016 -9.335 1.00 93.69 87 THR A CA 1
ATOM 655 C C . THR A 1 87 ? 18.368 4.673 -8.075 1.00 93.69 87 THR A C 1
ATOM 657 O O . THR A 1 87 ? 17.734 5.721 -8.172 1.00 93.69 87 THR A O 1
ATOM 660 N N . GLY A 1 88 ? 18.680 4.125 -6.903 1.00 96.00 88 GLY A N 1
ATOM 661 C CA . GLY A 1 88 ? 18.145 4.616 -5.631 1.00 96.00 88 GLY A CA 1
ATOM 662 C C . GLY A 1 88 ? 16.917 3.816 -5.211 1.00 96.00 88 GLY A C 1
ATOM 663 O O . GLY A 1 88 ? 16.861 2.613 -5.464 1.00 96.00 88 GLY A O 1
ATOM 664 N N . LEU A 1 89 ? 15.956 4.469 -4.558 1.00 98.25 89 LEU A N 1
ATOM 665 C CA . LEU A 1 89 ? 14.724 3.822 -4.122 1.00 98.25 89 LEU A CA 1
ATOM 666 C C . LEU A 1 89 ? 13.769 3.642 -5.307 1.00 98.25 89 LEU A C 1
ATOM 668 O O . LEU A 1 89 ? 13.332 4.610 -5.934 1.00 98.25 89 LEU A O 1
ATOM 672 N N . ILE A 1 90 ? 13.461 2.386 -5.618 1.00 98.38 90 ILE A N 1
ATOM 673 C CA . ILE A 1 90 ? 12.622 2.007 -6.753 1.00 98.38 90 ILE A CA 1
ATOM 674 C C . ILE A 1 90 ? 11.467 1.168 -6.222 1.00 98.38 90 ILE A C 1
ATOM 676 O O . ILE A 1 90 ? 11.691 0.134 -5.591 1.00 98.38 90 ILE A O 1
ATOM 680 N N . VAL A 1 91 ? 10.245 1.602 -6.505 1.00 98.56 91 VAL A N 1
ATOM 681 C CA . VAL A 1 91 ? 9.018 0.874 -6.181 1.00 98.56 91 VAL A CA 1
ATOM 682 C C . VAL A 1 91 ? 8.442 0.319 -7.473 1.00 98.56 91 VAL A C 1
ATOM 684 O O . VAL A 1 91 ? 8.112 1.075 -8.382 1.00 98.56 91 VAL A O 1
ATOM 687 N N . ASP A 1 92 ? 8.325 -0.999 -7.562 1.00 98.31 92 ASP A N 1
ATOM 688 C CA . ASP A 1 92 ? 7.779 -1.697 -8.718 1.00 98.31 92 ASP A CA 1
ATOM 689 C C . ASP A 1 92 ? 6.375 -2.217 -8.425 1.00 98.31 92 ASP A C 1
ATOM 691 O O . ASP A 1 92 ? 6.175 -3.037 -7.526 1.00 98.31 92 ASP A O 1
ATOM 695 N N . MET A 1 93 ? 5.399 -1.711 -9.178 1.00 97.56 93 MET A N 1
ATOM 696 C CA . MET A 1 93 ? 3.976 -1.965 -8.957 1.00 97.56 93 MET A CA 1
ATOM 697 C C . MET A 1 93 ? 3.424 -3.136 -9.761 1.00 97.56 93 MET A C 1
ATOM 699 O O . MET A 1 93 ? 2.254 -3.497 -9.585 1.00 97.56 93 MET A O 1
ATOM 703 N N . ARG A 1 94 ? 4.243 -3.710 -10.649 1.00 97.25 94 ARG A N 1
ATOM 704 C CA . ARG A 1 94 ? 3.854 -4.837 -11.496 1.00 97.25 94 ARG A CA 1
ATOM 705 C C . ARG A 1 94 ? 3.541 -6.061 -10.640 1.00 97.25 94 ARG A C 1
ATOM 707 O O . ARG A 1 94 ? 3.902 -6.132 -9.461 1.00 97.25 94 ARG A O 1
ATOM 714 N N . ASP A 1 95 ? 2.842 -7.024 -11.228 1.00 96.38 95 ASP A N 1
ATOM 715 C CA . ASP A 1 95 ? 2.532 -8.272 -10.543 1.00 96.38 95 ASP A CA 1
ATOM 716 C C . ASP A 1 95 ? 3.808 -9.033 -10.149 1.00 96.38 95 ASP A C 1
ATOM 718 O O . ASP A 1 95 ? 4.868 -8.905 -10.770 1.00 96.38 95 ASP A O 1
ATOM 722 N N . GLU A 1 96 ? 3.693 -9.856 -9.110 1.00 96.00 96 GLU A N 1
ATOM 723 C CA . GLU A 1 96 ? 4.810 -10.634 -8.576 1.00 96.00 96 GLU A CA 1
ATOM 724 C C . GLU A 1 96 ? 5.490 -11.508 -9.642 1.00 96.00 96 GLU A C 1
ATOM 726 O O . GLU A 1 96 ? 6.713 -11.652 -9.629 1.00 96.00 96 GLU A O 1
ATOM 731 N N . ALA A 1 97 ? 4.739 -12.103 -10.575 1.00 95.62 97 ALA A N 1
ATOM 732 C CA . ALA A 1 97 ? 5.323 -12.993 -11.572 1.00 95.62 97 ALA A CA 1
ATOM 733 C C . ALA A 1 97 ? 6.163 -12.212 -12.593 1.00 95.62 97 ALA A C 1
ATOM 735 O O . ALA A 1 97 ? 7.276 -12.640 -12.919 1.00 95.62 97 ALA A O 1
ATOM 736 N N . ALA A 1 98 ? 5.681 -11.053 -13.053 1.00 95.81 98 ALA A N 1
ATOM 737 C CA . ALA A 1 98 ? 6.453 -10.142 -13.893 1.00 95.81 98 ALA A CA 1
ATOM 738 C C . ALA A 1 98 ? 7.703 -9.623 -13.168 1.00 95.81 98 ALA A C 1
ATOM 740 O O . ALA A 1 98 ? 8.798 -9.668 -13.735 1.00 95.81 98 ALA A O 1
ATOM 741 N N . PHE A 1 99 ? 7.566 -9.212 -11.903 1.00 97.44 99 PHE A N 1
ATOM 742 C CA . PHE A 1 99 ? 8.685 -8.754 -11.080 1.00 97.44 99 PHE A CA 1
ATOM 743 C C . PHE A 1 99 ? 9.764 -9.835 -10.929 1.00 97.44 99 PHE A C 1
ATOM 745 O O . PHE A 1 99 ? 10.934 -9.606 -11.240 1.00 97.44 99 PHE A O 1
ATOM 752 N N . LYS A 1 100 ? 9.381 -11.055 -10.526 1.00 96.19 100 LYS A N 1
ATOM 753 C CA . LYS A 1 100 ? 10.324 -12.171 -10.343 1.00 96.19 100 LYS A CA 1
ATOM 754 C C . LYS A 1 100 ? 11.022 -12.571 -11.643 1.00 96.19 100 LYS A C 1
ATOM 756 O O . LYS A 1 100 ? 12.186 -12.966 -11.601 1.00 96.19 100 LYS A O 1
ATOM 761 N N . LYS A 1 101 ? 10.341 -12.453 -12.789 1.00 95.62 101 LYS A N 1
ATOM 762 C CA . LYS A 1 101 ? 10.916 -12.729 -14.116 1.00 95.62 101 LYS A CA 1
ATOM 763 C C . LYS A 1 101 ? 11.943 -11.678 -14.551 1.00 95.62 101 LYS A C 1
ATOM 765 O O . LYS A 1 101 ? 12.826 -12.006 -15.342 1.00 95.62 101 LYS A O 1
ATOM 770 N N . GLY A 1 102 ? 11.836 -10.444 -14.065 1.00 96.62 102 GLY A N 1
ATOM 771 C CA . GLY A 1 102 ? 12.791 -9.384 -14.365 1.00 96.62 102 GLY A CA 1
ATOM 772 C C . GLY A 1 102 ? 12.431 -8.059 -13.699 1.00 96.62 102 GLY A C 1
ATOM 773 O O . GLY A 1 102 ? 11.400 -7.465 -14.021 1.00 96.62 102 GLY A O 1
ATOM 774 N N . HIS A 1 103 ? 13.305 -7.563 -12.828 1.00 97.69 103 HIS A N 1
ATOM 775 C CA . HIS A 1 103 ? 13.160 -6.281 -12.131 1.00 97.69 103 HIS A CA 1
ATOM 776 C C . HIS A 1 103 ? 14.500 -5.544 -12.026 1.00 97.69 103 HIS A C 1
ATOM 778 O O . HIS A 1 103 ? 15.571 -6.129 -12.194 1.00 97.69 103 HIS A O 1
ATOM 784 N N . LEU A 1 104 ? 14.455 -4.240 -11.743 1.00 97.44 104 LEU A N 1
ATOM 785 C CA . LEU A 1 104 ? 15.670 -3.468 -11.484 1.00 97.44 104 LEU A CA 1
ATOM 786 C C . LEU A 1 104 ? 16.283 -3.883 -10.145 1.00 97.44 104 LEU A C 1
ATOM 788 O O . LEU A 1 104 ? 15.579 -4.053 -9.148 1.00 97.44 104 LEU A O 1
ATOM 792 N N . LYS A 1 105 ? 17.609 -4.005 -10.104 1.00 95.88 105 LYS A N 1
ATOM 793 C CA . LYS A 1 105 ? 18.333 -4.390 -8.892 1.00 95.88 105 LYS A CA 1
ATOM 794 C C . LYS A 1 105 ? 18.012 -3.461 -7.718 1.00 95.88 105 LYS A C 1
ATOM 796 O O . LYS A 1 105 ? 18.196 -2.252 -7.816 1.00 95.88 105 LYS A O 1
ATOM 801 N N . GLY A 1 106 ? 17.607 -4.049 -6.592 1.00 94.62 106 GLY A N 1
ATOM 802 C CA . GLY A 1 106 ? 17.293 -3.312 -5.363 1.00 94.62 106 GLY A CA 1
ATOM 803 C C . GLY A 1 106 ? 15.914 -2.648 -5.347 1.00 94.62 106 GLY A C 1
ATOM 804 O O . GLY A 1 106 ? 15.632 -1.900 -4.417 1.00 94.62 106 GLY A O 1
ATOM 805 N N . SER A 1 107 ? 15.064 -2.907 -6.347 1.00 97.19 107 SER A N 1
ATOM 806 C CA . SER A 1 107 ? 13.668 -2.463 -6.322 1.00 97.19 107 SER A CA 1
ATOM 807 C C . SER A 1 107 ? 12.822 -3.268 -5.331 1.00 97.19 107 SER A C 1
ATOM 809 O O . SER A 1 107 ? 13.088 -4.441 -5.063 1.00 97.19 107 SER A O 1
ATOM 811 N N . PHE A 1 108 ? 11.784 -2.627 -4.799 1.00 97.19 108 PHE A N 1
ATOM 812 C CA . PHE A 1 108 ? 10.774 -3.239 -3.941 1.00 97.19 108 PHE A CA 1
ATOM 813 C C . PHE A 1 108 ? 9.512 -3.509 -4.750 1.00 97.19 108 PHE A C 1
ATOM 815 O O . PHE A 1 108 ? 8.974 -2.588 -5.360 1.00 97.19 108 PHE A O 1
ATOM 822 N N . ASN A 1 109 ? 9.000 -4.738 -4.722 1.00 97.75 109 ASN A N 1
ATOM 823 C CA . ASN A 1 109 ? 7.717 -5.034 -5.348 1.00 97.75 109 ASN A CA 1
ATOM 824 C C . ASN A 1 109 ? 6.562 -4.694 -4.400 1.00 97.75 109 ASN A C 1
ATOM 826 O O . ASN A 1 109 ? 6.335 -5.400 -3.418 1.00 97.75 109 ASN A O 1
ATOM 830 N N . ILE A 1 110 ? 5.824 -3.628 -4.707 1.00 97.75 110 ILE A N 1
ATOM 831 C CA . ILE A 1 110 ? 4.592 -3.255 -4.007 1.00 97.75 110 ILE A CA 1
ATOM 832 C C . ILE A 1 110 ? 3.450 -3.326 -5.017 1.00 97.75 110 ILE A C 1
ATOM 834 O O . ILE A 1 110 ? 3.127 -2.355 -5.694 1.00 97.75 110 ILE A O 1
ATOM 838 N N . GLN A 1 111 ? 2.862 -4.514 -5.135 1.00 96.00 111 GLN A N 1
ATOM 839 C CA . GLN A 1 111 ? 1.900 -4.836 -6.185 1.00 96.00 111 GLN A CA 1
ATOM 840 C C . GLN A 1 111 ? 0.655 -3.945 -6.132 1.00 96.00 111 GLN A C 1
ATOM 842 O O . GLN A 1 111 ? 0.014 -3.802 -5.088 1.00 96.00 111 GLN A O 1
ATOM 847 N N . ALA A 1 112 ? 0.259 -3.430 -7.294 1.00 95.38 112 ALA A N 1
ATOM 848 C CA . ALA A 1 112 ? -0.935 -2.607 -7.457 1.00 95.38 112 ALA A CA 1
ATOM 849 C C . ALA A 1 112 ? -1.894 -3.165 -8.521 1.00 95.38 112 ALA A C 1
ATOM 851 O O . ALA A 1 112 ? -2.644 -2.424 -9.147 1.00 95.38 112 ALA A O 1
ATOM 852 N N . VAL A 1 113 ? -1.892 -4.491 -8.687 1.00 91.69 113 VAL A N 1
ATOM 853 C CA . VAL A 1 113 ? -2.601 -5.258 -9.733 1.00 91.69 113 VAL A CA 1
ATOM 854 C C . VAL A 1 113 ? -4.134 -5.152 -9.709 1.00 91.69 113 VAL A C 1
ATOM 856 O O . VAL A 1 113 ? -4.809 -5.699 -10.575 1.00 91.69 113 VAL A O 1
ATOM 859 N N . SER A 1 114 ? -4.706 -4.499 -8.695 1.00 91.62 114 SER A N 1
ATOM 860 C CA . SER A 1 114 ? -6.137 -4.195 -8.611 1.00 91.62 114 SER A CA 1
ATOM 861 C C . SER A 1 114 ? -6.385 -2.961 -7.741 1.00 91.62 114 SER A C 1
ATOM 863 O O . SER A 1 114 ? -5.535 -2.577 -6.929 1.00 91.62 114 SER A O 1
ATOM 865 N N . GLU A 1 115 ? -7.583 -2.386 -7.846 1.00 85.50 115 GLU A N 1
ATOM 866 C CA . GLU A 1 115 ? -8.032 -1.273 -6.995 1.00 85.50 115 GLU A CA 1
ATOM 867 C C . GLU A 1 115 ? -8.022 -1.623 -5.498 1.00 85.50 115 GLU A C 1
ATOM 869 O O . GLU A 1 115 ? -7.774 -0.759 -4.663 1.00 85.50 115 GLU A O 1
ATOM 874 N N . ASN A 1 116 ? -8.230 -2.901 -5.159 1.00 86.19 116 ASN A N 1
ATOM 875 C CA . ASN A 1 116 ? -8.251 -3.395 -3.779 1.00 86.19 116 ASN A CA 1
ATOM 876 C C . ASN A 1 116 ? -6.866 -3.799 -3.250 1.00 86.19 116 ASN A C 1
ATOM 878 O O . ASN A 1 116 ? -6.740 -4.181 -2.084 1.00 86.19 116 ASN A O 1
ATOM 882 N N . ALA A 1 117 ? -5.823 -3.761 -4.086 1.00 91.94 117 ALA A N 1
ATOM 883 C CA . ALA A 1 117 ? -4.462 -4.005 -3.621 1.00 91.94 117 ALA A CA 1
ATOM 884 C C . ALA A 1 117 ? -4.094 -2.961 -2.557 1.00 91.94 117 ALA A C 1
ATOM 886 O O . ALA A 1 117 ? -4.400 -1.786 -2.725 1.00 91.94 117 ALA A O 1
ATOM 887 N N . LYS A 1 118 ? -3.408 -3.352 -1.479 1.00 91.81 118 LYS A N 1
ATOM 888 C CA . LYS A 1 118 ? -3.039 -2.440 -0.377 1.00 91.81 118 LYS A CA 1
ATOM 889 C C . LYS A 1 118 ? -1.798 -1.591 -0.693 1.00 91.81 118 LYS A C 1
ATOM 891 O O . LYS A 1 118 ? -0.927 -1.431 0.160 1.00 91.81 118 LYS A O 1
ATOM 896 N N . PHE A 1 119 ? -1.688 -1.102 -1.926 1.00 95.94 119 PHE A N 1
ATOM 897 C CA . PHE A 1 119 ? -0.501 -0.400 -2.413 1.00 95.94 119 PHE A CA 1
ATOM 898 C C . PHE A 1 119 ? -0.186 0.830 -1.562 1.00 95.94 119 PHE A C 1
ATOM 900 O O . PHE A 1 119 ? 0.928 0.951 -1.076 1.00 95.94 119 PHE A O 1
ATOM 907 N N . GLU A 1 120 ? -1.174 1.693 -1.329 1.00 96.06 120 GLU A N 1
ATOM 908 C CA . GLU A 1 120 ? -1.026 2.946 -0.586 1.00 96.06 120 GLU A CA 1
ATOM 909 C C . GLU A 1 120 ? -0.481 2.691 0.827 1.00 96.06 120 GLU A C 1
ATOM 911 O O . GLU A 1 120 ? 0.464 3.337 1.276 1.00 96.06 120 GLU A O 1
ATOM 916 N N . THR A 1 121 ? -1.027 1.675 1.502 1.00 93.94 121 THR A N 1
ATOM 917 C CA . THR A 1 121 ? -0.576 1.257 2.830 1.00 93.94 121 THR A CA 1
ATOM 918 C C . THR A 1 121 ? 0.879 0.810 2.815 1.00 93.94 121 THR A C 1
ATOM 920 O O . THR A 1 121 ? 1.658 1.265 3.648 1.00 93.94 121 THR A O 1
ATOM 923 N N . TRP A 1 122 ? 1.262 -0.074 1.892 1.00 95.50 122 TRP A N 1
ATOM 924 C CA . TRP A 1 122 ? 2.623 -0.606 1.849 1.00 95.50 122 TRP A CA 1
ATOM 925 C C . TRP A 1 122 ? 3.640 0.418 1.352 1.00 95.50 122 TRP A C 1
ATOM 927 O O . TRP A 1 122 ? 4.734 0.481 1.907 1.00 95.50 122 TRP A O 1
ATOM 937 N N . LEU A 1 123 ? 3.265 1.266 0.389 1.00 97.81 123 LEU A N 1
ATOM 938 C CA . LEU A 1 123 ? 4.080 2.386 -0.068 1.00 97.81 123 LEU A CA 1
ATOM 939 C C . LEU A 1 123 ? 4.432 3.288 1.114 1.00 97.81 123 LEU A C 1
ATOM 941 O O . LEU A 1 123 ? 5.607 3.443 1.413 1.00 97.81 123 LEU A O 1
ATOM 945 N N . GLY A 1 124 ? 3.438 3.799 1.845 1.00 96.56 124 GLY A N 1
ATOM 946 C CA . GLY A 1 124 ? 3.682 4.687 2.984 1.00 96.56 124 GLY A CA 1
ATOM 947 C C . GLY A 1 124 ? 4.235 3.996 4.240 1.00 96.56 124 GLY A C 1
ATOM 948 O O . GLY A 1 124 ? 4.586 4.669 5.211 1.00 96.56 124 GLY A O 1
ATOM 949 N N . SER A 1 125 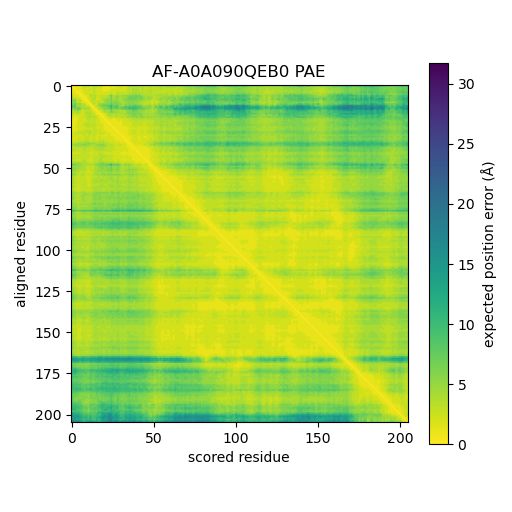? 4.293 2.659 4.257 1.00 94.38 125 SER A N 1
ATOM 950 C CA . SER A 1 125 ? 4.942 1.884 5.326 1.00 94.38 125 SER A CA 1
ATOM 951 C C . SER A 1 125 ? 6.426 1.642 5.050 1.00 94.38 125 SER A C 1
ATOM 953 O O . SER A 1 125 ? 7.210 1.587 5.993 1.00 94.38 125 SER A O 1
ATOM 955 N N . ILE A 1 126 ? 6.804 1.475 3.777 1.00 94.38 126 ILE A N 1
ATOM 956 C CA . ILE A 1 126 ? 8.178 1.175 3.343 1.00 94.38 126 ILE A CA 1
ATOM 957 C C . ILE A 1 126 ? 8.934 2.455 2.967 1.00 94.38 126 ILE A C 1
ATOM 959 O O . ILE A 1 126 ? 10.103 2.587 3.311 1.00 94.38 126 ILE A O 1
ATOM 963 N N . VAL A 1 127 ? 8.273 3.381 2.270 1.00 97.31 127 VAL A N 1
ATOM 964 C CA . VAL A 1 127 ? 8.828 4.657 1.800 1.00 97.31 127 VAL A CA 1
ATOM 965 C C . VAL A 1 127 ? 8.458 5.742 2.802 1.00 97.31 127 VAL A C 1
ATOM 967 O O . VAL A 1 127 ? 7.269 5.991 3.045 1.00 97.31 127 VAL A O 1
ATOM 970 N N . THR A 1 128 ? 9.455 6.375 3.420 1.00 96.19 128 THR A N 1
ATOM 971 C CA . THR A 1 128 ? 9.188 7.427 4.407 1.00 96.19 128 THR A CA 1
ATOM 972 C C . THR A 1 128 ? 8.902 8.766 3.718 1.00 96.19 128 THR A C 1
ATOM 974 O O . THR A 1 128 ? 9.280 8.958 2.562 1.00 96.19 128 THR A O 1
ATOM 977 N N . PRO A 1 129 ? 8.246 9.723 4.399 1.00 94.81 129 PRO A N 1
ATOM 978 C CA . PRO A 1 129 ? 7.955 11.044 3.832 1.00 94.81 129 PRO A CA 1
ATOM 979 C C . PRO A 1 129 ? 9.179 11.896 3.437 1.00 94.81 129 PRO A C 1
ATOM 981 O O . PRO A 1 129 ? 9.024 12.996 2.908 1.00 94.81 129 PRO A O 1
ATOM 984 N N . GLU A 1 130 ? 10.395 11.424 3.712 1.00 94.38 130 GLU A N 1
ATOM 985 C CA . GLU A 1 130 ? 11.667 12.048 3.336 1.00 94.38 130 GLU A CA 1
ATOM 986 C C . GLU A 1 130 ? 12.325 11.379 2.120 1.00 94.38 130 GLU A C 1
ATOM 988 O O . GLU A 1 130 ? 13.264 11.933 1.540 1.00 94.38 130 GLU A O 1
ATOM 993 N N . ASP A 1 131 ? 11.847 10.196 1.736 1.00 97.31 131 ASP A N 1
ATOM 994 C CA . ASP A 1 131 ? 12.412 9.405 0.657 1.00 97.31 131 ASP A CA 1
ATOM 995 C C . ASP A 1 131 ? 11.863 9.858 -0.697 1.00 97.31 131 ASP A C 1
ATOM 997 O O . ASP A 1 131 ? 10.656 9.881 -0.930 1.00 97.31 131 ASP A O 1
ATOM 1001 N N . ILE A 1 132 ? 12.761 10.147 -1.638 1.00 98.06 132 ILE A N 1
ATOM 1002 C CA . ILE A 1 132 ? 12.397 10.305 -3.048 1.00 98.06 132 ILE A CA 1
ATOM 1003 C C . ILE A 1 132 ? 12.506 8.959 -3.765 1.00 98.06 132 ILE A C 1
ATOM 1005 O O . ILE A 1 132 ? 13.468 8.216 -3.559 1.00 98.06 132 ILE A O 1
ATOM 1009 N N . PHE A 1 133 ? 11.547 8.642 -4.632 1.00 98.62 133 PHE A N 1
ATOM 1010 C CA . PHE A 1 133 ? 11.491 7.331 -5.284 1.00 98.62 133 PHE A CA 1
ATOM 1011 C C . PHE A 1 133 ? 11.122 7.412 -6.763 1.00 98.62 133 PHE A C 1
ATOM 1013 O O . PHE A 1 133 ? 10.571 8.403 -7.247 1.00 98.62 133 PHE A O 1
ATOM 1020 N N . THR A 1 134 ? 11.462 6.359 -7.503 1.00 98.69 134 THR A N 1
ATOM 1021 C CA . THR A 1 134 ? 10.974 6.106 -8.864 1.00 98.69 134 THR A CA 1
ATOM 1022 C C . THR A 1 134 ? 9.941 4.987 -8.834 1.00 98.69 134 THR A C 1
ATOM 1024 O O . THR A 1 134 ? 10.114 3.998 -8.121 1.00 98.69 134 THR A O 1
ATOM 1027 N N . LEU A 1 135 ? 8.892 5.136 -9.639 1.00 98.62 135 LEU A N 1
ATOM 1028 C CA . LEU A 1 135 ? 7.821 4.158 -9.769 1.00 98.62 135 LEU A CA 1
ATOM 1029 C C . LEU A 1 135 ? 7.959 3.370 -11.070 1.00 98.62 135 LEU A C 1
ATOM 1031 O O . LEU A 1 135 ? 8.129 3.965 -12.131 1.00 98.62 135 LEU A O 1
ATOM 1035 N N . VAL A 1 136 ? 7.852 2.047 -10.997 1.00 98.56 136 VAL A N 1
ATOM 1036 C CA . VAL A 1 136 ? 7.793 1.168 -12.168 1.00 98.56 136 VAL A CA 1
ATOM 1037 C C . VAL A 1 136 ? 6.362 0.682 -12.355 1.00 98.56 136 VAL A C 1
ATOM 1039 O O . VAL A 1 136 ? 5.768 0.121 -11.432 1.00 98.56 136 VAL A O 1
ATOM 1042 N N . ILE A 1 137 ? 5.830 0.876 -13.559 1.00 97.81 137 ILE A N 1
ATOM 1043 C CA . ILE A 1 137 ? 4.505 0.414 -13.981 1.00 97.81 137 ILE A CA 1
ATOM 1044 C C . ILE A 1 137 ? 4.626 -0.528 -15.182 1.00 97.81 137 ILE A C 1
ATOM 1046 O O . ILE A 1 137 ? 5.676 -0.606 -15.822 1.00 97.81 137 ILE A O 1
ATOM 1050 N N . ASP A 1 138 ? 3.555 -1.264 -15.478 1.00 94.94 138 ASP A N 1
ATOM 1051 C CA . ASP A 1 138 ? 3.558 -2.246 -16.570 1.00 94.94 138 ASP A CA 1
ATOM 1052 C C . ASP A 1 138 ? 3.431 -1.587 -17.953 1.00 94.94 138 ASP A C 1
ATOM 1054 O O . ASP A 1 138 ? 4.185 -1.887 -18.876 1.00 94.94 138 ASP A O 1
ATOM 1058 N N . THR A 1 139 ? 2.510 -0.630 -18.084 1.00 95.75 139 THR A N 1
ATOM 1059 C CA . THR A 1 139 ? 2.214 0.084 -19.332 1.00 95.75 139 THR A CA 1
ATOM 1060 C C . THR A 1 139 ? 1.972 1.565 -19.056 1.00 95.75 139 THR A C 1
ATOM 1062 O O . THR A 1 139 ? 1.554 1.928 -17.957 1.00 95.75 139 THR A O 1
ATOM 1065 N N . GLU A 1 140 ? 2.195 2.424 -20.055 1.00 96.56 140 GLU A N 1
ATOM 1066 C CA . GLU A 1 140 ? 1.897 3.864 -19.962 1.00 96.56 140 GLU A CA 1
ATOM 1067 C C . GLU A 1 140 ? 0.423 4.141 -19.625 1.00 96.56 140 GLU A C 1
ATOM 1069 O O . GLU A 1 140 ? 0.132 5.077 -18.888 1.00 96.56 140 GLU A O 1
ATOM 1074 N N . GLU A 1 141 ? -0.502 3.295 -20.091 1.00 96.50 141 GLU A N 1
ATOM 1075 C CA . GLU A 1 141 ? -1.944 3.425 -19.829 1.00 96.50 141 GLU A CA 1
ATOM 1076 C C . GLU A 1 141 ? -2.280 3.426 -18.330 1.00 96.50 141 GLU A C 1
ATOM 1078 O O . GLU A 1 141 ? -3.225 4.088 -17.912 1.00 96.50 141 GLU A O 1
ATOM 1083 N N . ASN A 1 142 ? -1.476 2.744 -17.509 1.00 94.88 142 ASN A N 1
ATOM 1084 C CA . ASN A 1 142 ? -1.676 2.698 -16.061 1.00 94.88 142 ASN A CA 1
ATOM 1085 C C . ASN A 1 142 ? -1.121 3.934 -15.334 1.00 94.88 142 ASN A C 1
ATOM 1087 O O . ASN A 1 142 ? -1.321 4.058 -14.126 1.00 94.88 142 ASN A O 1
ATOM 1091 N N . LYS A 1 143 ? -0.397 4.836 -16.016 1.00 96.19 143 LYS A N 1
ATOM 1092 C CA . LYS A 1 143 ? 0.296 5.968 -15.379 1.00 96.19 143 LYS A CA 1
ATOM 1093 C C . LYS A 1 143 ? -0.662 6.801 -14.531 1.00 96.19 143 LYS A C 1
ATOM 1095 O O . LYS A 1 143 ? -0.399 6.984 -13.344 1.00 96.19 143 LYS A O 1
ATOM 1100 N N . ASP A 1 144 ? -1.753 7.275 -15.123 1.00 96.06 144 ASP A N 1
ATOM 1101 C CA . ASP A 1 144 ? -2.668 8.207 -14.458 1.00 96.06 144 ASP A CA 1
ATOM 1102 C C . ASP A 1 144 ? -3.301 7.577 -13.216 1.00 96.06 144 ASP A C 1
ATOM 1104 O O . ASP A 1 144 ? -3.274 8.181 -12.140 1.00 96.06 144 ASP A O 1
ATOM 1108 N N . ASP A 1 145 ? -3.771 6.334 -13.321 1.00 95.56 145 ASP A N 1
ATOM 1109 C CA . ASP A 1 145 ? -4.328 5.600 -12.186 1.00 95.56 145 ASP A CA 1
ATOM 1110 C C . ASP A 1 145 ? -3.298 5.458 -11.059 1.00 95.56 145 ASP A C 1
ATOM 1112 O O . ASP A 1 145 ? -3.613 5.682 -9.889 1.00 95.56 145 ASP A O 1
ATOM 1116 N N . MET A 1 146 ? -2.043 5.126 -11.380 1.00 96.50 146 MET A N 1
ATOM 1117 C CA . MET A 1 146 ? -1.008 4.943 -10.358 1.00 96.50 146 MET A CA 1
ATOM 1118 C C . MET A 1 146 ? -0.602 6.264 -9.696 1.00 96.50 146 MET A C 1
ATOM 1120 O O . MET A 1 146 ? -0.385 6.286 -8.483 1.00 96.50 146 MET A O 1
ATOM 1124 N N . LEU A 1 147 ? -0.576 7.376 -10.437 1.00 97.75 147 LEU A N 1
ATOM 1125 C CA . LEU A 1 147 ? -0.346 8.704 -9.860 1.00 97.75 147 LEU A CA 1
ATOM 1126 C C . LEU A 1 147 ? -1.454 9.095 -8.876 1.00 97.75 147 LEU A C 1
ATOM 1128 O O . LEU A 1 147 ? -1.155 9.566 -7.779 1.00 97.75 147 LEU A O 1
ATOM 1132 N N . HIS A 1 148 ? -2.719 8.814 -9.205 1.00 97.19 148 HIS A N 1
ATOM 1133 C CA . HIS A 1 148 ? -3.837 9.029 -8.282 1.00 97.19 148 HIS A CA 1
ATOM 1134 C C . HIS A 1 148 ? -3.699 8.197 -7.007 1.00 97.19 148 HIS A C 1
ATOM 1136 O O . HIS A 1 148 ? -4.049 8.656 -5.921 1.00 97.19 148 HIS A O 1
ATOM 1142 N N . ARG A 1 149 ? -3.177 6.970 -7.107 1.00 97.06 149 ARG A N 1
ATOM 1143 C CA . ARG A 1 149 ? -2.933 6.127 -5.931 1.00 97.06 149 ARG A CA 1
ATOM 1144 C C . ARG A 1 149 ? -1.812 6.663 -5.049 1.00 97.06 149 ARG A C 1
ATOM 1146 O O . ARG A 1 149 ? -1.978 6.679 -3.835 1.00 97.06 149 ARG A O 1
ATOM 1153 N N . VAL A 1 150 ? -0.713 7.138 -5.633 1.00 97.62 150 VAL A N 1
ATOM 1154 C CA . VAL A 1 150 ? 0.368 7.808 -4.886 1.00 97.62 150 VAL A CA 1
ATOM 1155 C C . VAL A 1 150 ? -0.153 9.073 -4.189 1.00 97.62 150 VAL A C 1
ATOM 1157 O O . VAL A 1 150 ? 0.153 9.305 -3.020 1.00 97.62 150 VAL A O 1
ATOM 1160 N N . ALA A 1 151 ? -1.009 9.843 -4.863 1.00 97.00 151 ALA A N 1
ATOM 1161 C CA . ALA A 1 151 ? -1.605 11.063 -4.323 1.00 97.00 151 ALA A CA 1
ATOM 1162 C C . ALA A 1 151 ? -2.538 10.838 -3.121 1.00 97.00 151 ALA A C 1
ATOM 1164 O O . ALA A 1 151 ? -2.664 11.707 -2.261 1.00 97.00 151 ALA A O 1
ATOM 1165 N N . LYS A 1 152 ? -3.163 9.658 -2.992 1.00 95.88 152 LYS A N 1
ATOM 1166 C CA . LYS A 1 152 ? -4.032 9.337 -1.840 1.00 95.88 152 LYS A CA 1
ATOM 1167 C C . LYS A 1 152 ? -3.319 9.405 -0.487 1.00 95.88 152 LYS A C 1
ATOM 1169 O O . LYS A 1 152 ? -4.009 9.509 0.523 1.00 95.88 152 LYS A O 1
ATOM 1174 N N . ILE A 1 153 ? -1.988 9.312 -0.476 1.00 96.69 153 ILE A N 1
ATOM 1175 C CA . ILE A 1 153 ? -1.147 9.430 0.724 1.00 96.69 153 ILE A CA 1
ATOM 1176 C C . ILE A 1 153 ? -0.207 10.649 0.663 1.00 96.69 153 ILE A C 1
ATOM 1178 O O . ILE A 1 153 ? 0.788 10.707 1.376 1.00 96.69 153 ILE A O 1
ATOM 1182 N N . GLY A 1 154 ? -0.467 11.597 -0.248 1.00 96.31 154 GLY A N 1
ATOM 1183 C CA . GLY A 1 154 ? 0.281 12.854 -0.364 1.00 96.31 154 GLY A CA 1
ATOM 1184 C C . GLY A 1 154 ? 1.713 12.737 -0.908 1.00 96.31 154 GLY A C 1
ATOM 1185 O O . GLY A 1 154 ? 2.526 13.635 -0.701 1.00 96.31 154 GLY A O 1
ATOM 1186 N N . TYR A 1 155 ? 2.072 11.628 -1.561 1.00 97.81 155 TYR A N 1
ATOM 1187 C CA . TYR A 1 155 ? 3.459 11.343 -1.957 1.00 97.81 155 TYR A CA 1
ATOM 1188 C C . TYR A 1 155 ? 3.850 11.885 -3.344 1.00 97.81 155 TYR A C 1
ATOM 1190 O O . TYR A 1 155 ? 4.925 11.568 -3.854 1.00 97.81 155 TYR A O 1
ATOM 1198 N N . GLU A 1 156 ? 3.028 12.727 -3.972 1.00 96.81 156 GLU A N 1
ATOM 1199 C CA . GLU A 1 156 ? 3.255 13.238 -5.331 1.00 96.81 156 GLU A CA 1
ATOM 1200 C C . GLU A 1 156 ? 4.604 13.956 -5.452 1.00 96.81 156 GLU A C 1
ATOM 1202 O O . GLU A 1 156 ? 5.349 13.739 -6.403 1.00 96.81 156 GLU A O 1
ATOM 1207 N N . LYS A 1 157 ? 4.967 14.758 -4.443 1.00 95.38 157 LYS A N 1
ATOM 1208 C CA . LYS A 1 157 ? 6.230 15.521 -4.418 1.00 95.38 157 LYS A CA 1
ATOM 1209 C C . LYS A 1 157 ? 7.472 14.658 -4.181 1.00 95.38 157 LYS A C 1
ATOM 1211 O O . LYS A 1 157 ? 8.587 15.137 -4.380 1.00 95.38 157 LYS A O 1
ATOM 1216 N N . LEU A 1 158 ? 7.284 13.423 -3.721 1.00 97.25 158 LEU A N 1
ATOM 1217 C CA . LEU A 1 158 ? 8.349 12.453 -3.461 1.00 97.25 158 LEU A CA 1
ATOM 1218 C C . LEU A 1 158 ? 8.605 11.556 -4.681 1.00 97.25 158 LEU A C 1
ATOM 1220 O O . LEU A 1 158 ? 9.681 10.966 -4.822 1.00 97.25 158 LEU A O 1
ATOM 1224 N N . LEU A 1 159 ? 7.632 11.475 -5.591 1.00 98.25 159 LEU A N 1
ATOM 1225 C CA . LEU A 1 159 ? 7.727 10.704 -6.817 1.00 98.25 159 LEU A CA 1
ATOM 1226 C C . LEU A 1 159 ? 8.522 11.466 -7.885 1.00 98.25 159 LEU A C 1
ATOM 1228 O O . LEU A 1 159 ? 8.077 12.452 -8.462 1.00 98.25 159 LEU A O 1
ATOM 1232 N N . THR A 1 160 ? 9.719 10.966 -8.180 1.00 98.00 160 THR A N 1
ATOM 1233 C CA . THR A 1 160 ? 10.657 11.607 -9.117 1.00 98.00 160 THR A CA 1
ATOM 1234 C C . THR A 1 160 ? 10.295 11.406 -10.583 1.00 98.00 160 THR A C 1
ATOM 1236 O O . THR A 1 160 ? 10.454 12.324 -11.384 1.00 98.00 160 THR A O 1
ATOM 1239 N N . LYS A 1 161 ? 9.866 10.194 -10.944 1.00 98.31 161 LYS A N 1
ATOM 1240 C CA . LYS A 1 161 ? 9.430 9.805 -12.288 1.00 98.31 161 LYS A CA 1
ATOM 1241 C C . LYS A 1 161 ? 8.722 8.455 -12.251 1.00 98.31 161 LYS A C 1
ATOM 1243 O O . LYS A 1 161 ? 8.915 7.664 -11.323 1.00 98.31 161 LYS A O 1
ATOM 1248 N N . VAL A 1 162 ? 7.968 8.184 -13.306 1.00 98.69 162 VAL A N 1
ATOM 1249 C CA . VAL A 1 162 ? 7.340 6.893 -13.586 1.00 98.69 162 VAL A CA 1
ATOM 1250 C C . VAL A 1 162 ? 8.005 6.268 -14.808 1.00 98.69 162 VAL A C 1
ATOM 1252 O O . VAL A 1 162 ? 8.257 6.964 -15.789 1.00 98.69 162 VAL A O 1
ATOM 1255 N N . ILE A 1 163 ? 8.300 4.970 -14.769 1.00 98.50 163 ILE A N 1
ATOM 1256 C CA . ILE A 1 163 ? 8.964 4.262 -15.869 1.00 98.50 163 ILE A CA 1
ATOM 1257 C C . ILE A 1 163 ? 8.275 2.934 -16.201 1.00 98.50 163 ILE A C 1
ATOM 1259 O O . ILE A 1 163 ? 7.703 2.291 -15.321 1.00 98.50 163 ILE A O 1
ATOM 1263 N N . THR A 1 164 ? 8.389 2.487 -17.450 1.00 98.12 164 THR A N 1
ATOM 1264 C CA . THR A 1 164 ? 8.282 1.057 -17.805 1.00 98.12 164 THR A CA 1
ATOM 1265 C C . THR A 1 164 ? 9.687 0.483 -17.990 1.00 98.12 164 THR A C 1
ATOM 1267 O O . THR A 1 164 ? 10.630 1.235 -18.232 1.00 98.12 164 THR A O 1
ATOM 1270 N N . LEU A 1 165 ? 9.870 -0.834 -17.855 1.00 97.25 165 LEU A N 1
ATOM 1271 C CA . LEU A 1 165 ? 11.202 -1.445 -17.961 1.00 97.25 165 LEU A CA 1
ATOM 1272 C C . LEU A 1 165 ? 11.514 -1.935 -19.374 1.00 97.25 165 LEU A C 1
ATOM 1274 O O . LEU A 1 165 ? 10.684 -2.575 -20.019 1.00 97.25 165 LEU A O 1
ATOM 1278 N N . SER A 1 166 ? 12.765 -1.735 -19.793 1.00 92.81 166 SER A N 1
ATOM 1279 C CA . SER A 1 166 ? 13.340 -2.502 -20.900 1.00 92.81 166 SER A CA 1
ATOM 1280 C C . SER A 1 166 ? 13.596 -3.959 -20.481 1.00 92.81 166 SER A C 1
ATOM 1282 O O . SER A 1 166 ? 13.568 -4.299 -19.300 1.00 92.81 166 SER A O 1
ATOM 1284 N N . GLN A 1 167 ? 13.888 -4.838 -21.442 1.00 87.12 167 GLN A N 1
ATOM 1285 C CA . GLN A 1 167 ? 14.267 -6.235 -21.165 1.00 87.12 167 GLN A CA 1
ATOM 1286 C C . GLN A 1 167 ? 15.762 -6.401 -20.816 1.00 87.12 167 GLN A C 1
ATOM 1288 O O . GLN A 1 167 ? 16.261 -7.525 -20.747 1.00 87.12 167 GLN A O 1
ATOM 1293 N N . GLU A 1 168 ? 16.496 -5.304 -20.624 1.00 89.75 168 GLU A N 1
ATOM 1294 C CA . GLU A 1 168 ? 17.943 -5.308 -20.403 1.00 89.75 168 GLU A CA 1
ATOM 1295 C C . GLU A 1 168 ? 18.295 -5.023 -18.936 1.00 89.75 168 GLU A C 1
ATOM 1297 O O . GLU A 1 168 ? 17.631 -4.242 -18.261 1.00 89.75 168 GLU A O 1
ATOM 1302 N N . ASN A 1 169 ? 19.392 -5.617 -18.447 1.00 89.44 169 ASN A N 1
ATOM 1303 C CA . ASN A 1 169 ? 19.944 -5.376 -17.102 1.00 89.44 169 ASN A CA 1
ATOM 1304 C C . ASN A 1 169 ? 18.966 -5.637 -15.936 1.00 89.44 169 ASN A C 1
ATOM 1306 O O . ASN A 1 169 ? 19.026 -4.961 -14.908 1.00 89.44 169 ASN A O 1
ATOM 1310 N N . LEU A 1 170 ? 18.085 -6.628 -16.090 1.00 96.00 170 LEU A N 1
ATOM 1311 C CA . LEU A 1 170 ? 17.143 -7.049 -15.055 1.00 96.00 170 LEU A CA 1
ATOM 1312 C C . LEU A 1 170 ? 17.714 -8.185 -14.197 1.00 96.00 170 LEU A C 1
ATOM 1314 O O . LEU A 1 170 ? 18.332 -9.120 -14.709 1.00 96.00 170 LEU A O 1
ATOM 1318 N N . GLU A 1 171 ? 17.457 -8.122 -12.895 1.00 96.25 171 GLU A N 1
ATOM 1319 C CA . GLU A 1 171 ? 17.663 -9.225 -11.955 1.00 96.25 171 GLU A CA 1
ATOM 1320 C C . GLU A 1 171 ? 16.436 -10.150 -11.983 1.00 96.25 171 GLU A C 1
ATOM 1322 O O . GLU A 1 171 ? 15.306 -9.707 -12.210 1.00 96.25 171 GLU A O 1
ATOM 1327 N N . GLN A 1 172 ? 16.649 -11.443 -11.741 1.00 96.06 172 GLN A N 1
ATOM 1328 C CA . GLN A 1 172 ? 15.572 -12.424 -11.593 1.00 96.06 172 GLN A CA 1
ATOM 1329 C C . GLN A 1 172 ? 15.527 -12.913 -10.153 1.00 96.06 172 GLN A C 1
ATOM 1331 O O . GLN A 1 172 ? 16.562 -13.196 -9.549 1.00 96.06 172 GLN A O 1
ATOM 1336 N N . THR A 1 173 ? 14.326 -13.061 -9.609 1.00 93.44 173 THR A N 1
ATOM 1337 C CA . THR A 1 173 ? 14.144 -13.664 -8.290 1.00 93.44 173 THR A CA 1
ATOM 1338 C C . THR A 1 173 ? 13.921 -15.167 -8.462 1.00 93.44 173 THR A C 1
ATOM 1340 O O . THR A 1 173 ? 12.979 -15.562 -9.156 1.00 93.44 173 THR A O 1
ATOM 1343 N N . PRO A 1 174 ? 14.739 -16.031 -7.838 1.00 90.12 174 PRO A N 1
ATOM 1344 C CA . PRO A 1 174 ? 14.527 -17.470 -7.908 1.00 90.12 174 PRO A CA 1
ATOM 1345 C C . PRO A 1 174 ? 13.200 -17.858 -7.243 1.00 90.12 174 PRO A C 1
ATOM 1347 O O . PRO A 1 174 ? 12.764 -17.251 -6.265 1.00 90.12 174 PRO A O 1
ATOM 1350 N N . SER A 1 175 ? 12.557 -18.896 -7.773 1.00 89.38 175 SER A N 1
ATOM 1351 C CA . SER A 1 175 ? 11.409 -19.515 -7.104 1.00 89.38 175 SER A CA 1
ATOM 1352 C C . SER A 1 175 ? 11.889 -20.394 -5.950 1.00 89.38 175 SER A C 1
ATOM 1354 O O . SER A 1 175 ? 12.925 -21.046 -6.065 1.00 89.38 175 SER A O 1
ATOM 1356 N N . LEU A 1 176 ? 11.129 -20.427 -4.853 1.00 91.62 176 LEU A N 1
ATOM 1357 C CA . LEU A 1 176 ? 11.385 -21.343 -3.741 1.00 91.62 176 LEU A CA 1
ATOM 1358 C C . LEU A 1 176 ? 11.191 -22.792 -4.209 1.00 91.62 176 LEU A C 1
ATOM 1360 O O . LEU A 1 176 ? 10.120 -23.135 -4.715 1.00 91.62 176 LEU A O 1
ATOM 1364 N N . ASP A 1 177 ? 12.192 -23.645 -3.992 1.00 94.69 177 ASP A N 1
ATOM 1365 C CA . ASP A 1 177 ? 12.022 -25.090 -4.128 1.00 94.69 177 ASP A CA 1
ATOM 1366 C C . ASP A 1 177 ? 11.243 -25.616 -2.917 1.00 94.69 177 ASP A C 1
ATOM 1368 O O . ASP A 1 177 ? 11.785 -25.879 -1.845 1.00 94.69 177 ASP A O 1
ATOM 1372 N N . LEU A 1 178 ? 9.924 -25.724 -3.078 1.00 94.00 178 LEU A N 1
ATOM 1373 C CA . LEU A 1 178 ? 9.038 -26.151 -2.000 1.00 94.00 178 LEU A CA 1
ATOM 1374 C C . LEU A 1 178 ? 9.273 -27.612 -1.586 1.00 94.00 178 LEU A C 1
ATOM 1376 O O . LEU A 1 178 ? 8.953 -27.971 -0.453 1.00 94.00 178 LEU A O 1
ATOM 1380 N N . ALA A 1 179 ? 9.766 -28.463 -2.491 1.00 96.06 179 ALA A N 1
ATOM 1381 C CA . ALA A 1 179 ? 10.040 -29.858 -2.170 1.00 96.06 179 ALA A CA 1
ATOM 1382 C C . ALA A 1 179 ? 11.273 -29.947 -1.268 1.00 96.06 179 ALA A C 1
ATOM 1384 O O . ALA A 1 179 ? 11.185 -30.526 -0.186 1.00 96.06 179 ALA A O 1
ATOM 1385 N N . ASP A 1 180 ? 12.362 -29.280 -1.658 1.00 96.12 180 ASP A N 1
ATOM 1386 C CA . ASP A 1 180 ? 13.570 -29.209 -0.835 1.00 96.12 180 ASP A CA 1
ATOM 1387 C C . ASP A 1 180 ? 13.302 -28.530 0.514 1.00 96.12 180 ASP A C 1
ATOM 1389 O O . ASP A 1 180 ? 13.701 -29.055 1.548 1.00 96.12 180 ASP A O 1
ATOM 1393 N N . 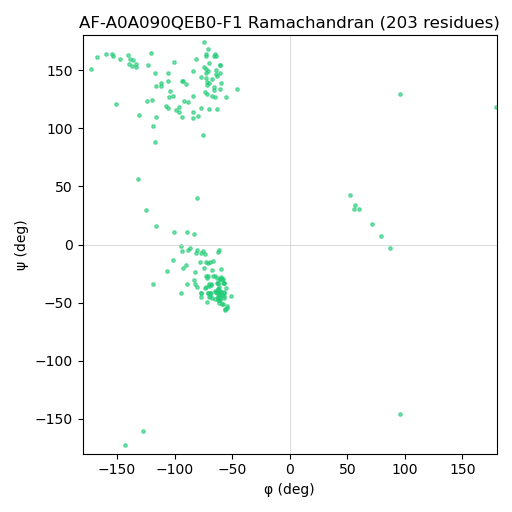PHE A 1 181 ? 12.540 -27.431 0.537 1.00 94.81 181 PHE A N 1
ATOM 1394 C CA . PHE A 1 181 ? 12.159 -26.766 1.788 1.00 94.81 181 PHE A CA 1
ATOM 1395 C C . PHE A 1 181 ? 11.425 -27.698 2.761 1.00 94.81 181 PHE A C 1
ATOM 1397 O O . PHE A 1 181 ? 11.679 -27.670 3.964 1.00 94.81 181 PHE A O 1
ATOM 1404 N N . LYS A 1 182 ? 10.514 -28.540 2.257 1.00 93.25 182 LYS A N 1
ATOM 1405 C CA . LYS A 1 182 ? 9.762 -29.487 3.094 1.00 93.25 182 LYS A CA 1
ATOM 1406 C C . LYS A 1 182 ? 10.629 -30.624 3.630 1.00 9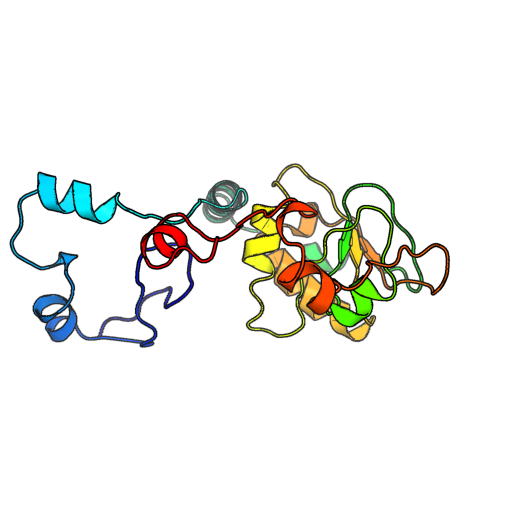3.25 182 LYS A C 1
ATOM 1408 O O . LYS A 1 182 ? 10.358 -31.105 4.727 1.00 93.25 182 LYS A O 1
ATOM 1413 N N . GLU A 1 183 ? 11.615 -31.076 2.860 1.00 96.56 183 GLU A N 1
ATOM 1414 C CA . GLU A 1 183 ? 12.517 -32.161 3.259 1.00 96.56 183 GLU A CA 1
ATOM 1415 C C . GLU A 1 183 ? 13.657 -31.669 4.160 1.00 96.56 183 GLU A C 1
ATOM 1417 O O . GLU A 1 183 ? 14.068 -32.384 5.073 1.00 96.56 183 GLU A O 1
ATOM 1422 N N . ASN A 1 184 ? 14.131 -30.440 3.939 1.00 95.50 184 ASN A N 1
ATOM 1423 C CA . ASN A 1 184 ? 15.326 -29.882 4.564 1.00 95.50 184 ASN A CA 1
ATOM 1424 C C . ASN A 1 184 ? 15.093 -28.463 5.135 1.00 95.50 184 ASN A C 1
ATOM 1426 O O . ASN A 1 184 ? 15.825 -27.539 4.773 1.00 95.50 184 ASN A O 1
ATOM 1430 N N . PRO A 1 185 ? 14.118 -28.242 6.040 1.00 93.25 185 PRO A N 1
ATOM 1431 C CA . PRO A 1 185 ? 13.780 -26.898 6.525 1.00 93.25 185 PRO A CA 1
ATOM 1432 C C . PRO A 1 185 ? 14.945 -26.191 7.239 1.00 93.25 185 PRO A C 1
ATOM 1434 O O . PRO A 1 185 ? 15.065 -24.973 7.143 1.00 93.25 185 PRO A O 1
ATOM 1437 N N . ASP A 1 186 ? 15.851 -26.942 7.877 1.00 95.12 186 ASP A N 1
ATOM 1438 C CA . ASP A 1 186 ? 17.037 -26.404 8.565 1.00 95.12 186 ASP A CA 1
ATOM 1439 C C . ASP A 1 186 ? 18.063 -25.757 7.610 1.00 95.12 186 ASP A C 1
ATOM 1441 O O . ASP A 1 186 ? 18.950 -25.026 8.054 1.00 95.12 186 ASP A O 1
ATOM 1445 N N . ASN A 1 187 ? 17.944 -25.987 6.295 1.00 95.56 187 ASN A N 1
ATOM 1446 C CA . ASN A 1 187 ? 18.767 -25.315 5.283 1.00 95.56 187 ASN A CA 1
ATOM 1447 C C . ASN A 1 187 ? 18.315 -23.868 5.012 1.00 95.56 187 ASN A C 1
ATOM 1449 O O . ASN A 1 187 ? 18.982 -23.146 4.268 1.00 95.56 187 ASN A O 1
ATOM 1453 N N . TYR A 1 188 ? 17.189 -23.443 5.588 1.00 94.69 188 TYR A N 1
ATOM 1454 C CA . TYR A 1 188 ? 16.543 -22.169 5.301 1.00 94.69 188 TYR A CA 1
ATOM 1455 C C . TYR A 1 188 ? 16.505 -21.274 6.538 1.00 94.69 188 TYR A C 1
ATOM 1457 O O . TYR A 1 188 ? 16.348 -21.726 7.670 1.00 94.69 188 TYR A O 1
ATOM 1465 N N . ILE A 1 189 ? 16.593 -19.964 6.311 1.00 94.19 189 ILE A N 1
ATOM 1466 C CA . ILE A 1 189 ? 16.267 -18.963 7.328 1.00 94.19 189 ILE A CA 1
ATOM 1467 C C . ILE A 1 189 ? 14.804 -18.583 7.124 1.00 94.19 189 ILE A C 1
ATOM 1469 O O . ILE A 1 189 ? 14.459 -17.940 6.133 1.00 94.19 189 ILE A O 1
ATOM 1473 N N . ILE A 1 190 ? 13.947 -18.994 8.056 1.00 92.00 190 ILE A N 1
ATOM 1474 C CA . ILE A 1 190 ? 12.517 -18.688 8.020 1.00 92.00 190 ILE A CA 1
ATOM 1475 C C . ILE A 1 190 ? 12.288 -17.354 8.726 1.00 92.00 190 ILE A C 1
ATOM 1477 O O . ILE A 1 190 ? 12.640 -17.187 9.894 1.00 92.00 190 ILE A O 1
ATOM 1481 N N . VAL A 1 191 ? 11.688 -16.409 8.007 1.00 92.88 191 VAL A N 1
ATOM 1482 C CA . VAL A 1 191 ? 11.276 -15.112 8.546 1.00 92.88 191 VAL A CA 1
ATOM 1483 C C . VAL A 1 191 ? 9.758 -15.032 8.457 1.00 92.88 191 VAL A C 1
ATOM 1485 O O . VAL A 1 191 ? 9.204 -14.939 7.363 1.00 92.88 191 VAL A O 1
ATOM 1488 N N . ASP A 1 192 ? 9.088 -15.091 9.607 1.00 90.12 192 ASP A N 1
ATOM 1489 C CA . ASP A 1 192 ? 7.644 -14.874 9.700 1.00 90.12 192 ASP A CA 1
ATOM 1490 C C . ASP A 1 192 ? 7.366 -13.367 9.778 1.00 90.12 192 ASP A C 1
ATOM 1492 O O . ASP A 1 192 ? 7.776 -12.699 10.728 1.00 90.12 192 ASP A O 1
ATOM 1496 N N . ILE A 1 193 ? 6.723 -12.830 8.741 1.00 88.69 193 ILE A N 1
ATOM 1497 C CA . ILE A 1 193 ? 6.416 -11.399 8.590 1.00 88.69 193 ILE A CA 1
ATOM 1498 C C . ILE A 1 193 ? 4.963 -11.058 8.961 1.00 88.69 193 ILE A C 1
ATOM 1500 O O . ILE A 1 193 ? 4.493 -9.963 8.653 1.00 88.69 193 ILE A O 1
ATOM 1504 N N . ARG A 1 194 ? 4.228 -11.997 9.572 1.00 85.38 194 ARG A N 1
ATOM 1505 C CA . ARG A 1 194 ? 2.863 -11.771 10.072 1.00 85.38 194 ARG A CA 1
ATOM 1506 C C . ARG A 1 194 ? 2.872 -10.892 11.328 1.00 85.38 194 ARG A C 1
ATOM 1508 O O . ARG A 1 194 ? 3.892 -10.756 12.003 1.00 85.38 194 ARG A O 1
ATOM 1515 N N . ASN A 1 195 ? 1.725 -10.306 11.671 1.00 77.44 195 ASN A N 1
ATOM 1516 C CA . ASN A 1 195 ? 1.591 -9.541 12.911 1.00 77.44 195 ASN A CA 1
ATOM 1517 C C . ASN A 1 195 ? 1.620 -10.460 14.142 1.00 77.44 195 ASN A C 1
ATOM 1519 O O . ASN A 1 195 ? 1.228 -11.624 14.071 1.00 77.44 195 ASN A O 1
ATOM 1523 N N . THR A 1 196 ? 1.999 -9.914 15.302 1.00 80.75 196 THR A N 1
ATOM 1524 C CA . THR A 1 196 ? 2.079 -10.661 16.570 1.00 80.75 196 THR A CA 1
ATOM 1525 C C . THR A 1 196 ? 0.801 -11.438 16.884 1.00 80.75 196 THR A C 1
ATOM 1527 O O . THR A 1 196 ? 0.879 -12.615 17.216 1.00 80.75 196 THR A O 1
ATOM 1530 N N . SER A 1 197 ? -0.373 -10.823 16.706 1.00 76.88 197 SER A N 1
ATOM 1531 C CA . SER A 1 197 ? -1.660 -11.484 16.959 1.00 76.88 197 SER A CA 1
ATOM 1532 C C . SER A 1 197 ? -1.898 -12.690 16.046 1.00 76.88 197 SER A C 1
ATOM 1534 O O . SER A 1 197 ? -2.406 -13.705 16.501 1.00 76.88 197 SER A O 1
ATOM 1536 N N . GLU A 1 198 ? -1.491 -12.612 14.775 1.00 77.81 198 GLU A N 1
ATOM 1537 C CA . GLU A 1 198 ? -1.632 -13.718 13.816 1.00 77.81 198 GLU A CA 1
ATOM 1538 C C . GLU A 1 198 ? -0.709 -14.894 14.175 1.00 77.81 198 GLU A C 1
ATOM 1540 O O . GLU A 1 198 ? -1.064 -16.055 13.976 1.00 77.81 198 GLU A O 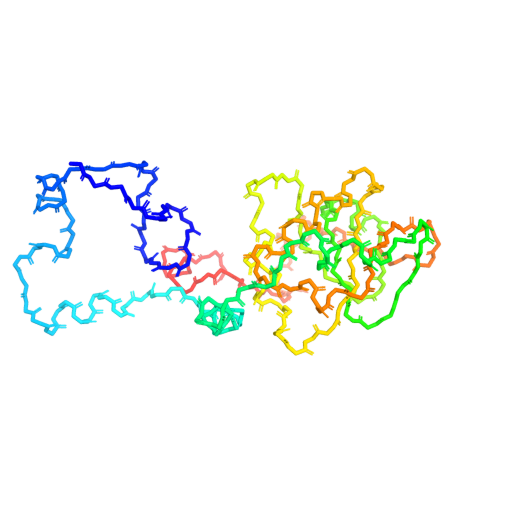1
ATOM 1545 N N . VAL A 1 199 ? 0.478 -14.604 14.718 1.00 84.94 199 VAL A N 1
ATOM 1546 C CA . VAL A 1 199 ? 1.431 -15.625 15.185 1.00 84.94 199 VAL A CA 1
ATOM 1547 C C . VAL A 1 199 ? 0.967 -16.270 16.494 1.00 84.94 199 VAL A C 1
ATOM 1549 O O . VAL A 1 199 ? 1.163 -17.469 16.688 1.00 84.94 199 VAL A O 1
ATOM 1552 N N . GLU A 1 200 ? 0.360 -15.492 17.393 1.00 85.19 200 GLU A N 1
ATOM 1553 C CA . GLU A 1 200 ? -0.212 -15.985 18.651 1.00 85.19 200 GLU A CA 1
ATOM 1554 C C . GLU A 1 200 ? -1.446 -16.871 18.429 1.00 85.19 200 GLU A C 1
ATOM 1556 O O . GLU A 1 200 ? -1.633 -17.838 19.169 1.00 85.19 200 GLU A O 1
ATOM 1561 N N . GLU A 1 201 ? -2.261 -16.576 17.409 1.00 84.00 201 GLU A N 1
ATOM 1562 C CA . GLU A 1 201 ? -3.392 -17.418 17.001 1.00 84.00 201 GLU A CA 1
ATOM 1563 C C . GLU A 1 201 ? -2.929 -18.762 16.425 1.00 84.00 201 GLU A C 1
ATOM 1565 O O . GLU A 1 201 ? -3.452 -19.811 16.812 1.00 84.00 201 GLU A O 1
ATOM 1570 N N . GLU A 1 202 ? -1.935 -18.752 15.529 1.00 86.31 202 GLU A N 1
ATOM 1571 C CA . GLU A 1 202 ? -1.381 -19.974 14.944 1.00 86.31 202 GLU A CA 1
ATOM 1572 C C . GLU A 1 202 ? 0.100 -19.826 14.559 1.00 86.31 202 GLU A C 1
ATOM 1574 O O . GLU A 1 202 ? 0.497 -19.016 13.709 1.00 86.31 202 GLU A O 1
ATOM 1579 N N . LYS A 1 203 ? 0.937 -20.686 15.148 1.00 85.38 203 LYS A N 1
ATOM 1580 C CA . LYS A 1 203 ? 2.368 -20.769 14.853 1.00 85.38 203 LYS A CA 1
ATOM 1581 C C . LYS A 1 203 ? 2.637 -21.878 13.833 1.00 85.38 203 LYS A C 1
ATOM 1583 O O . LYS A 1 203 ? 2.464 -23.054 14.145 1.00 85.38 203 LYS A O 1
ATOM 1588 N N . PHE A 1 204 ? 3.086 -21.502 12.635 1.00 81.06 204 PHE A N 1
ATOM 1589 C CA . PHE A 1 204 ? 3.419 -22.454 11.565 1.00 81.06 204 PHE A CA 1
ATOM 1590 C C . PHE A 1 204 ? 4.832 -23.043 11.685 1.00 81.06 204 PHE A C 1
ATOM 1592 O O . PHE A 1 204 ? 5.047 -24.184 11.278 1.00 81.06 204 PHE A O 1
ATOM 1599 N N . PHE A 1 205 ? 5.772 -22.274 12.246 1.00 80.81 205 PHE A N 1
ATOM 1600 C CA . PHE A 1 205 ? 7.185 -22.622 12.428 1.00 80.81 205 PHE A CA 1
ATOM 1601 C C . PHE A 1 205 ? 7.653 -22.165 13.807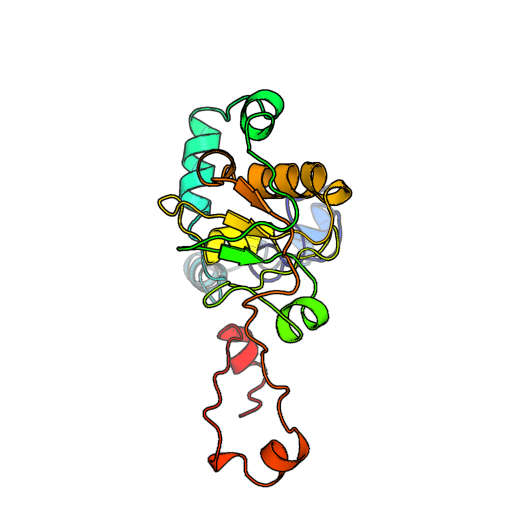 1.00 80.81 205 PHE A C 1
ATOM 1603 O O . PHE A 1 205 ? 7.298 -21.025 14.179 1.00 80.81 205 PHE A O 1
#

Foldseek 3Di:
DAADPDAPPDLPAPPGHPDRGDDPVCCCVPPPLNDDDDPVVNVCVRPPQRDDDFQLPVVVVVCVVVDADDLCVLQVPAAEEEQDDDDDEEEEQDDPVVQQAWDAPPYDYQHPPDPPRPSLRVCRRPAHLVAAYEYEDADPVCSVVVSVSCPVSPCSVSYRHYYYHDPPNTDHHDDDPVVCCVVPVVVDDDDDPDGPVVCVVDPPD